Protein AF-0000000067014990 (afdb_homodimer)

Structure (mmCIF, N/CA/C/O backbone):
data_AF-0000000067014990-model_v1
#
loop_
_entity.id
_entity.type
_entity.pdbx_description
1 polymer 'Enhancer of rudimentary homolog'
#
loop_
_atom_site.group_PDB
_atom_site.id
_atom_site.type_symbol
_atom_site.label_atom_id
_atom_site.label_alt_id
_atom_site.label_comp_id
_atom_site.label_asym_id
_atom_site.label_entity_id
_atom_site.label_seq_id
_atom_site.pdbx_PDB_ins_code
_atom_site.Cartn_x
_atom_site.Cartn_y
_atom_site.Cartn_z
_atom_site.occupancy
_atom_site.B_iso_or_equiv
_atom_site.auth_seq_id
_atom_site.auth_comp_id
_atom_site.auth_asym_id
_atom_site.auth_atom_id
_atom_site.pdbx_PDB_model_num
ATOM 1 N N . MET A 1 1 ? -16.969 -8.75 -14.578 1 51.88 1 MET A N 1
ATOM 2 C CA . MET A 1 1 ? -16.781 -7.402 -14.055 1 51.88 1 MET A CA 1
ATOM 3 C C . MET A 1 1 ? -15.406 -7.258 -13.422 1 51.88 1 MET A C 1
ATOM 5 O O . MET A 1 1 ? -14.836 -8.234 -12.93 1 51.88 1 MET A O 1
ATOM 9 N N . SER A 1 2 ? -14.641 -6.246 -13.672 1 64.56 2 SER A N 1
ATOM 10 C CA . SER A 1 2 ? -13.289 -6.031 -13.164 1 64.56 2 SER A CA 1
ATOM 11 C C . SER A 1 2 ? -13.273 -5.988 -11.641 1 64.56 2 SER A C 1
ATOM 13 O O . SER A 1 2 ? -14.133 -5.355 -11.023 1 64.56 2 SER A O 1
ATOM 15 N N . SER A 1 3 ? -12.602 -6.965 -11.07 1 91.88 3 SER A N 1
ATOM 16 C CA . SER A 1 3 ? -12.422 -6.895 -9.625 1 91.88 3 SER A CA 1
ATOM 17 C C . SER A 1 3 ? -11.07 -6.297 -9.258 1 91.88 3 SER A C 1
ATOM 19 O O . SER A 1 3 ? -10.156 -7.02 -8.859 1 91.88 3 SER A O 1
ATOM 21 N N . HIS A 1 4 ? -11.016 -4.969 -9.461 1 98.12 4 HIS A N 1
ATOM 22 C CA . HIS A 1 4 ? -9.781 -4.289 -9.094 1 98.12 4 HIS A CA 1
ATOM 23 C C . HIS A 1 4 ? -9.258 -4.781 -7.75 1 98.12 4 HIS A C 1
ATOM 25 O O . HIS A 1 4 ? -10.031 -4.969 -6.809 1 98.12 4 HIS A O 1
ATOM 31 N N . THR A 1 5 ? -7.988 -5.129 -7.715 1 98.81 5 THR A N 1
ATOM 32 C CA . THR A 1 5 ? -7.398 -5.672 -6.496 1 98.81 5 THR A CA 1
ATOM 33 C C . THR A 1 5 ? -6.105 -4.941 -6.148 1 98.81 5 THR A C 1
ATOM 35 O O . THR A 1 5 ? -5.238 -4.762 -7.008 1 98.81 5 THR A O 1
ATOM 38 N N . ILE A 1 6 ? -6.008 -4.504 -4.914 1 98.81 6 ILE A N 1
ATOM 39 C CA . ILE A 1 6 ? -4.793 -3.896 -4.379 1 98.81 6 ILE A CA 1
ATOM 40 C C . ILE A 1 6 ? -4.043 -4.91 -3.52 1 98.81 6 ILE A C 1
ATOM 42 O O . ILE A 1 6 ? -4.617 -5.512 -2.607 1 98.81 6 ILE A O 1
ATOM 46 N N . LEU A 1 7 ? -2.803 -5.113 -3.83 1 98.94 7 LEU A N 1
ATOM 47 C CA . LEU A 1 7 ? -1.945 -6.012 -3.068 1 98.94 7 LEU A CA 1
ATOM 48 C C . LEU A 1 7 ? -1.046 -5.23 -2.117 1 98.94 7 LEU A C 1
ATOM 50 O O . LEU A 1 7 ? -0.376 -4.281 -2.529 1 98.94 7 LEU A O 1
ATOM 54 N N . LEU A 1 8 ? -1.102 -5.523 -0.847 1 98.88 8 LEU A N 1
ATOM 55 C CA . LEU A 1 8 ? -0.231 -4.957 0.178 1 98.88 8 LEU A CA 1
ATOM 56 C C . LEU A 1 8 ? 0.777 -5.988 0.666 1 98.88 8 LEU A C 1
ATOM 58 O O . LEU A 1 8 ? 0.394 -7.047 1.169 1 98.88 8 LEU A O 1
ATOM 62 N N . ILE A 1 9 ? 2.006 -5.684 0.52 1 98.81 9 ILE A N 1
ATOM 63 C CA . ILE A 1 9 ? 3.041 -6.637 0.908 1 98.81 9 ILE A CA 1
ATOM 64 C C . ILE A 1 9 ? 4.031 -5.965 1.858 1 98.81 9 ILE A C 1
ATOM 66 O O . ILE A 1 9 ? 4.41 -4.809 1.655 1 98.81 9 ILE A O 1
ATOM 70 N N . GLN A 1 10 ? 4.402 -6.621 2.871 1 98.69 10 GLN A N 1
ATOM 71 C CA . GLN A 1 10 ? 5.566 -6.359 3.711 1 98.69 10 GLN A CA 1
ATOM 72 C C . GLN A 1 10 ? 6.504 -7.559 3.742 1 98.69 10 GLN A C 1
ATOM 74 O O . GLN A 1 10 ? 6.316 -8.484 4.535 1 98.69 10 GLN A O 1
ATOM 79 N N . PRO A 1 11 ? 7.539 -7.484 2.873 1 97.81 11 PRO A N 1
ATOM 80 C CA . PRO A 1 11 ? 8.367 -8.68 2.709 1 97.81 11 PRO A CA 1
ATOM 81 C C . PRO A 1 11 ? 9.117 -9.062 3.984 1 97.81 11 PRO A C 1
ATOM 83 O O . PRO A 1 11 ? 9.25 -10.242 4.297 1 97.81 11 PRO A O 1
ATOM 86 N N . VAL A 1 12 ? 9.617 -8.07 4.688 1 97.94 12 VAL A N 1
ATOM 87 C CA . VAL A 1 12 ? 10.352 -8.305 5.926 1 97.94 12 VAL A CA 1
ATOM 88 C C . VAL A 1 12 ? 9.734 -7.488 7.055 1 97.94 12 VAL A C 1
ATOM 90 O O . VAL A 1 12 ? 8.797 -6.719 6.836 1 97.94 12 VAL A O 1
ATOM 93 N N . VAL A 1 13 ? 10.258 -7.684 8.211 1 97.56 13 VAL A N 1
ATOM 94 C CA . VAL A 1 13 ? 9.625 -7.137 9.414 1 97.56 13 VAL A CA 1
ATOM 95 C C . VAL A 1 13 ? 9.703 -5.613 9.391 1 97.56 13 VAL A C 1
ATOM 97 O O . VAL A 1 13 ? 8.859 -4.93 9.977 1 97.56 13 VAL A O 1
ATOM 100 N N . ARG A 1 14 ? 10.695 -5.039 8.68 1 97.25 14 ARG A N 1
ATOM 101 C CA . ARG A 1 14 ? 10.859 -3.592 8.602 1 97.25 14 ARG A CA 1
ATOM 102 C C . ARG A 1 14 ? 9.695 -2.951 7.848 1 97.25 14 ARG A C 1
ATOM 104 O O . ARG A 1 14 ? 9.445 -3.285 6.688 1 97.25 14 ARG A O 1
ATOM 111 N N . VAL A 1 15 ? 9.102 -1.946 8.383 1 96.56 15 VAL A N 1
ATOM 112 C CA . VAL A 1 15 ? 7.906 -1.32 7.828 1 96.56 15 VAL A CA 1
ATOM 113 C C . VAL A 1 15 ? 8.273 -0.557 6.559 1 96.56 15 VAL A C 1
ATO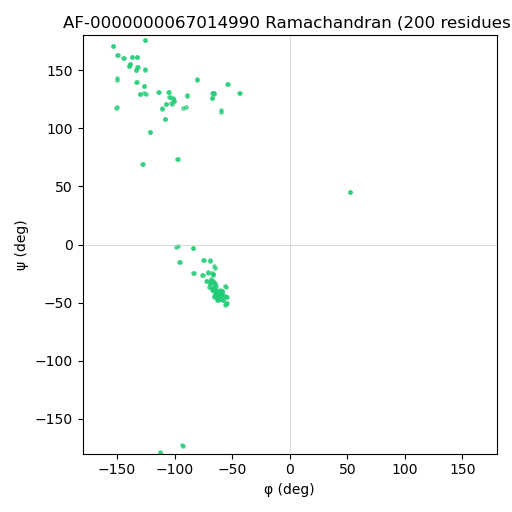M 115 O O . VAL A 1 15 ? 7.426 -0.365 5.68 1 96.56 15 VAL A O 1
ATOM 118 N N . GLU A 1 16 ? 9.547 -0.152 6.43 1 95 16 GLU A N 1
ATOM 119 C CA . GLU A 1 16 ? 10 0.6 5.266 1 95 16 GLU A CA 1
ATOM 120 C C . GLU A 1 16 ? 10 -0.27 4.012 1 95 16 GLU A C 1
ATOM 122 O O . GLU A 1 16 ? 10.086 0.243 2.895 1 95 16 GLU A O 1
ATOM 127 N N . SER A 1 17 ? 9.883 -1.542 4.191 1 97.12 17 SER A N 1
ATOM 128 C CA . SER A 1 17 ? 9.891 -2.467 3.062 1 97.12 17 SER A CA 1
ATOM 129 C C . SER A 1 17 ? 8.5 -2.58 2.439 1 97.12 17 SER A C 1
ATOM 131 O O . SER A 1 17 ? 8.328 -3.244 1.414 1 97.12 17 SER A O 1
ATOM 133 N N . ARG A 1 18 ? 7.539 -1.916 3 1 98.62 18 ARG A N 1
ATOM 134 C CA . ARG A 1 18 ? 6.156 -2.021 2.555 1 98.62 18 ARG A CA 1
ATOM 135 C C . ARG A 1 18 ? 5.988 -1.457 1.147 1 98.62 18 ARG A C 1
ATOM 137 O O . ARG A 1 18 ? 6.434 -0.344 0.863 1 98.62 18 ARG A O 1
ATOM 144 N N . THR A 1 19 ? 5.344 -2.277 0.311 1 98.5 19 THR A N 1
ATOM 145 C CA . THR A 1 19 ? 5.004 -1.855 -1.044 1 98.5 19 THR A CA 1
ATOM 146 C C . THR A 1 19 ? 3.586 -2.283 -1.403 1 98.5 19 THR A C 1
ATOM 148 O O . THR A 1 19 ? 2.986 -3.107 -0.709 1 98.5 19 THR A O 1
ATOM 151 N N . TRP A 1 20 ? 3.029 -1.676 -2.404 1 98.75 20 TRP A N 1
ATOM 152 C CA . TRP A 1 20 ? 1.711 -2.088 -2.877 1 98.75 20 TRP A CA 1
ATOM 153 C C . TRP A 1 20 ? 1.651 -2.074 -4.402 1 98.75 20 TRP A C 1
ATOM 155 O O . TRP A 1 20 ? 2.48 -1.438 -5.055 1 98.75 20 TRP A O 1
ATOM 165 N N . SER A 1 21 ? 0.802 -2.869 -4.926 1 98.56 21 SER A N 1
ATOM 166 C CA . SER A 1 21 ? 0.501 -2.951 -6.352 1 98.56 21 SER A CA 1
ATOM 167 C C . SER A 1 21 ? -0.996 -3.113 -6.59 1 98.56 21 SER A C 1
ATOM 169 O O . SER A 1 21 ? -1.736 -3.508 -5.688 1 98.56 21 SER A O 1
ATOM 171 N N . ASP A 1 22 ? -1.413 -2.707 -7.738 1 98.12 22 ASP A N 1
ATOM 172 C CA . ASP A 1 22 ? -2.818 -2.914 -8.078 1 98.12 22 ASP A CA 1
ATOM 173 C C . ASP A 1 22 ? -2.957 -3.654 -9.406 1 98.12 22 ASP A C 1
ATOM 175 O O . ASP A 1 22 ? -2.043 -3.631 -10.234 1 98.12 22 ASP A O 1
ATOM 179 N N . TYR A 1 23 ? -4.047 -4.383 -9.5 1 98.25 23 TYR A N 1
ATOM 180 C CA . TYR A 1 23 ? -4.363 -5.23 -10.648 1 98.25 23 TYR A CA 1
ATOM 181 C C . TYR A 1 23 ? -5.801 -5.016 -11.102 1 98.25 23 TYR A C 1
ATOM 183 O O . TYR A 1 23 ? -6.676 -4.699 -10.297 1 98.25 23 TYR A O 1
ATOM 191 N N . GLU A 1 24 ? -6.012 -5.242 -12.336 1 97.5 24 GLU A N 1
ATOM 192 C CA . GLU A 1 24 ? -7.355 -5.059 -12.875 1 97.5 24 GLU A CA 1
ATOM 193 C C . GLU A 1 24 ? -8.312 -6.121 -12.336 1 97.5 24 GLU A C 1
ATOM 195 O O . GLU A 1 24 ? -9.508 -5.863 -12.172 1 97.5 24 GLU A O 1
ATOM 200 N N . THR A 1 25 ? -7.777 -7.324 -12.102 1 97.81 25 THR A N 1
ATOM 201 C CA . THR A 1 25 ? -8.602 -8.406 -11.562 1 97.81 25 THR A CA 1
ATOM 202 C C . THR A 1 25 ? -7.906 -9.094 -10.398 1 97.81 25 THR A C 1
ATOM 204 O O . THR A 1 25 ? -6.688 -8.969 -10.234 1 97.81 25 THR A O 1
ATOM 207 N N . THR A 1 26 ? -8.734 -9.789 -9.641 1 98.12 26 THR A N 1
ATOM 208 C CA . THR A 1 26 ? -8.195 -10.586 -8.539 1 98.12 26 THR A CA 1
ATOM 209 C C . THR A 1 26 ? -7.305 -11.711 -9.078 1 98.12 26 THR A C 1
ATOM 211 O O . THR A 1 26 ? -6.273 -12.023 -8.484 1 98.12 26 THR A O 1
ATOM 214 N N . THR A 1 27 ? -7.668 -12.25 -10.203 1 97.62 27 THR A N 1
ATOM 215 C CA . THR A 1 27 ? -6.867 -13.297 -10.82 1 97.62 27 THR A CA 1
ATOM 216 C C . THR A 1 27 ? -5.48 -12.781 -11.195 1 97.62 27 THR A C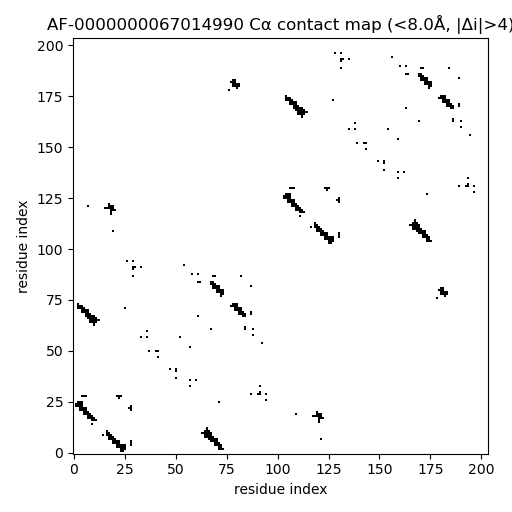 1
ATOM 218 O O . THR A 1 27 ? -4.473 -13.438 -10.938 1 97.62 27 THR A O 1
ATOM 221 N N . ASP A 1 28 ? -5.457 -11.656 -11.828 1 98.12 28 ASP A N 1
ATOM 222 C CA . ASP A 1 28 ? -4.176 -11.039 -12.156 1 98.12 28 ASP A CA 1
ATOM 223 C C . ASP A 1 28 ? -3.324 -10.844 -10.906 1 98.12 28 ASP A C 1
ATOM 225 O O . ASP A 1 28 ? -2.098 -10.961 -10.961 1 98.12 28 ASP A O 1
ATOM 229 N N . CYS A 1 29 ? -3.932 -10.516 -9.805 1 98.69 29 CYS A N 1
ATOM 230 C CA . CYS A 1 29 ? -3.221 -10.312 -8.547 1 98.69 29 CYS A CA 1
ATOM 231 C C . CYS A 1 29 ? -2.604 -11.617 -8.055 1 98.69 29 CYS A C 1
ATOM 233 O O . CYS A 1 29 ? -1.439 -11.648 -7.652 1 98.69 29 CYS A O 1
ATOM 235 N N . MET A 1 30 ? -3.371 -12.688 -8.125 1 98.75 30 MET A N 1
ATOM 236 C CA . MET A 1 30 ? -2.85 -13.984 -7.711 1 98.75 30 MET A CA 1
ATOM 237 C C . MET A 1 30 ? -1.682 -14.414 -8.594 1 98.75 30 MET A C 1
ATOM 239 O O . MET A 1 30 ? -0.671 -14.914 -8.094 1 98.75 30 MET A O 1
ATOM 243 N N . GLU A 1 31 ? -1.861 -14.203 -9.859 1 98.19 31 GLU A N 1
ATOM 244 C CA . GLU A 1 31 ? -0.763 -14.477 -10.781 1 98.19 31 GLU A CA 1
ATOM 245 C C . GLU A 1 31 ? 0.458 -13.625 -10.453 1 98.19 31 GLU A C 1
ATOM 247 O O . GLU A 1 31 ? 1.595 -14.086 -10.57 1 98.19 31 GLU A O 1
ATOM 252 N N . GLY A 1 32 ? 0.204 -12.398 -10.102 1 98.44 32 GLY A N 1
ATOM 253 C CA . GLY A 1 32 ? 1.283 -11.508 -9.703 1 98.44 32 GLY A CA 1
ATOM 254 C C . GLY A 1 32 ? 2.068 -12.023 -8.508 1 98.44 32 GLY A C 1
ATOM 255 O O . GLY A 1 32 ? 3.295 -11.906 -8.477 1 98.44 32 GLY A O 1
ATOM 256 N N . ILE A 1 33 ? 1.395 -12.539 -7.578 1 98.69 33 ILE A N 1
ATOM 257 C CA . ILE A 1 33 ? 2.055 -13.102 -6.402 1 98.69 33 ILE A CA 1
ATOM 258 C C . ILE A 1 33 ? 2.924 -14.289 -6.809 1 98.69 33 ILE A C 1
ATOM 260 O O . ILE A 1 33 ? 4.047 -14.438 -6.32 1 98.69 33 ILE A O 1
ATOM 264 N N . CYS A 1 34 ? 2.445 -15.141 -7.738 1 97.94 34 CYS A N 1
ATOM 265 C CA . CYS A 1 34 ? 3.256 -16.234 -8.25 1 97.94 34 CYS A CA 1
ATOM 266 C C . CYS A 1 34 ? 4.516 -15.719 -8.93 1 97.94 34 CYS A C 1
ATOM 268 O O . CYS A 1 34 ? 5.598 -16.281 -8.766 1 97.94 34 CYS A O 1
ATOM 270 N N . LYS A 1 35 ? 4.363 -14.711 -9.648 1 97.12 35 LYS A N 1
ATOM 271 C CA . LYS A 1 35 ? 5.512 -14.117 -10.328 1 97.12 35 LYS A CA 1
ATOM 272 C C . LYS A 1 35 ? 6.531 -13.586 -9.328 1 97.12 35 LYS A C 1
ATOM 274 O O . LYS A 1 35 ? 7.738 -13.68 -9.555 1 97.12 35 LYS A O 1
ATOM 279 N N . ILE A 1 36 ? 6.059 -12.898 -8.242 1 97.62 36 ILE A N 1
ATOM 280 C CA . ILE A 1 36 ? 6.945 -12.422 -7.191 1 97.62 36 ILE A CA 1
ATOM 281 C C . ILE A 1 36 ? 7.773 -13.578 -6.641 1 97.62 36 ILE A C 1
ATOM 283 O O . ILE A 1 36 ? 8.984 -13.445 -6.449 1 97.62 36 ILE A O 1
ATOM 287 N N . PHE A 1 37 ? 7.16 -14.703 -6.387 1 97.81 37 PHE A N 1
ATOM 288 C CA . PHE A 1 37 ? 7.848 -15.891 -5.891 1 97.81 37 PHE A CA 1
ATOM 289 C C . PHE A 1 37 ? 8.875 -16.391 -6.902 1 97.81 37 PHE A C 1
ATOM 291 O O . PHE A 1 37 ? 10.008 -16.703 -6.535 1 97.81 37 PHE A O 1
ATOM 298 N N . GLU A 1 38 ? 8.5 -16.422 -8.172 1 96.44 38 GLU A N 1
ATOM 299 C CA . GLU A 1 38 ? 9.391 -16.891 -9.234 1 96.44 38 GLU A CA 1
ATOM 300 C C . GLU A 1 38 ? 10.625 -16 -9.344 1 96.44 38 GLU A C 1
ATOM 302 O O . GLU A 1 38 ? 11.742 -16.484 -9.508 1 96.44 38 GLU A O 1
ATOM 307 N N . GLU A 1 39 ? 10.422 -14.742 -9.266 1 95.44 39 GLU A N 1
ATOM 308 C CA . GLU A 1 39 ? 11.539 -13.797 -9.297 1 95.44 39 GLU A CA 1
ATOM 309 C C . GLU A 1 39 ? 12.453 -13.992 -8.094 1 95.44 39 GLU A C 1
ATOM 311 O O . GLU A 1 39 ? 13.68 -13.891 -8.211 1 95.44 39 GLU A O 1
ATOM 316 N N . HIS A 1 40 ? 11.836 -14.188 -6.965 1 95.44 40 HIS A N 1
ATOM 317 C CA . HIS A 1 40 ? 12.602 -14.484 -5.762 1 95.44 40 HIS A CA 1
ATOM 318 C C . HIS A 1 40 ? 13.492 -15.711 -5.953 1 95.44 40 HIS A C 1
ATOM 320 O O . HIS A 1 40 ? 14.672 -15.688 -5.605 1 95.44 40 HIS A O 1
ATOM 326 N N . LEU A 1 41 ? 12.938 -16.766 -6.547 1 95.44 41 LEU A N 1
ATOM 327 C CA . LEU A 1 41 ? 13.68 -18 -6.793 1 95.44 41 LEU A CA 1
ATOM 328 C C . LEU A 1 41 ? 14.797 -17.781 -7.801 1 95.44 41 LEU A C 1
ATOM 330 O O . LEU A 1 41 ? 15.891 -18.344 -7.66 1 95.44 41 LEU A O 1
ATOM 334 N N . LYS A 1 42 ? 14.461 -17 -8.758 1 95.31 42 LYS A N 1
ATOM 335 C CA . LYS A 1 42 ? 15.461 -16.688 -9.773 1 95.31 42 LYS A CA 1
ATOM 336 C C . LYS A 1 42 ? 16.656 -15.969 -9.164 1 95.31 42 LYS A C 1
ATOM 338 O O . LYS A 1 42 ? 17.797 -16.25 -9.516 1 95.31 42 LYS A O 1
ATOM 343 N N . LYS A 1 43 ? 16.438 -15.07 -8.289 1 94.25 43 LYS A N 1
ATOM 344 C CA . LYS A 1 43 ? 17.5 -14.328 -7.613 1 94.25 43 LYS A CA 1
ATOM 345 C C . LYS A 1 43 ? 18.328 -15.25 -6.727 1 94.25 43 LYS A C 1
ATOM 347 O O . LYS A 1 43 ? 19.531 -15.047 -6.582 1 94.25 43 LYS A O 1
ATOM 352 N N . LEU A 1 44 ? 17.688 -16.203 -6.188 1 93.38 44 LEU A N 1
ATOM 353 C CA . LEU A 1 44 ? 18.375 -17.172 -5.344 1 93.38 44 LEU A CA 1
ATOM 354 C C . LEU A 1 44 ? 19.172 -18.156 -6.191 1 93.38 44 LEU A C 1
ATOM 356 O O . LEU A 1 44 ? 20.125 -18.766 -5.707 1 93.38 44 LEU A O 1
ATOM 360 N N . ASN A 1 45 ? 18.688 -18.297 -7.391 1 92.75 45 ASN A N 1
ATOM 361 C CA . ASN A 1 45 ? 19.312 -19.25 -8.312 1 92.75 45 ASN A CA 1
ATOM 362 C C . ASN A 1 45 ? 19.641 -18.594 -9.656 1 92.75 45 ASN A C 1
ATOM 364 O O . ASN A 1 45 ? 19.078 -18.969 -10.688 1 92.75 45 ASN A O 1
ATOM 368 N N . PRO A 1 46 ? 20.594 -17.703 -9.711 1 90.38 46 PRO A N 1
ATOM 369 C CA . PRO A 1 46 ? 20.859 -16.891 -10.898 1 90.38 46 PRO A CA 1
ATOM 370 C C . PRO A 1 46 ? 21.344 -17.719 -12.086 1 90.38 46 PRO A C 1
ATOM 372 O O . PRO A 1 46 ? 21.172 -17.312 -13.242 1 90.38 46 PRO A O 1
ATOM 375 N N . ASN A 1 47 ? 21.797 -18.844 -11.883 1 90.56 47 ASN A N 1
ATOM 376 C CA . ASN A 1 47 ? 22.375 -19.641 -12.953 1 90.56 47 ASN A CA 1
ATOM 377 C C . ASN A 1 47 ? 21.375 -20.656 -13.484 1 90.56 47 ASN A C 1
ATOM 379 O O . ASN A 1 47 ? 21.672 -21.406 -14.422 1 90.56 47 ASN A O 1
ATOM 383 N N . SER A 1 48 ? 20.297 -20.672 -12.922 1 86.38 48 SER A N 1
ATOM 384 C CA . SER A 1 48 ? 19.266 -21.625 -13.359 1 86.38 48 SER A CA 1
ATOM 385 C C . SER A 1 48 ? 18.375 -21.016 -14.438 1 86.38 48 SER A C 1
ATOM 387 O O . SER A 1 48 ? 17.859 -19.906 -14.273 1 86.38 48 SER A O 1
ATOM 389 N N . ALA A 1 49 ? 18.438 -21.656 -15.57 1 81.94 49 ALA A N 1
ATOM 390 C CA . ALA A 1 49 ? 17.609 -21.188 -16.672 1 81.94 49 ALA A CA 1
ATOM 391 C C . ALA A 1 49 ? 16.125 -21.438 -16.406 1 81.94 49 ALA A C 1
ATOM 393 O O . ALA A 1 49 ? 15.266 -20.688 -16.875 1 81.94 49 ALA A O 1
ATOM 394 N N . SER A 1 50 ? 15.836 -22.562 -15.664 1 87.19 50 SER A N 1
ATOM 395 C CA . SER A 1 50 ? 14.453 -22.938 -15.375 1 87.19 50 SER A CA 1
ATOM 396 C C . SER A 1 50 ? 14.234 -23.125 -13.875 1 87.19 50 SER A C 1
ATOM 398 O O . SER A 1 50 ? 15.094 -23.672 -13.18 1 87.19 50 SER A O 1
ATOM 400 N N . ILE A 1 51 ? 13.227 -22.531 -13.352 1 85.62 51 ILE A N 1
ATOM 401 C CA . ILE A 1 51 ? 12.898 -22.672 -11.938 1 85.62 51 ILE A CA 1
ATOM 402 C C . ILE A 1 51 ? 11.711 -23.625 -11.766 1 85.62 51 ILE A C 1
ATOM 404 O O . ILE A 1 51 ? 10.719 -23.516 -12.492 1 85.62 51 ILE A O 1
ATOM 408 N N . THR A 1 52 ? 11.953 -24.719 -10.977 1 88.06 52 THR A N 1
ATOM 409 C CA . THR A 1 52 ? 10.875 -25.656 -10.641 1 88.06 52 THR A CA 1
ATOM 410 C C . THR A 1 52 ? 10.57 -25.609 -9.148 1 88.06 52 THR A C 1
ATOM 412 O O . THR A 1 52 ? 11.477 -25.484 -8.32 1 88.06 52 THR A O 1
ATOM 415 N N . TYR A 1 53 ? 9.328 -25.5 -8.859 1 92.56 53 TYR A N 1
ATOM 416 C CA . TYR A 1 53 ? 8.852 -25.469 -7.48 1 92.56 53 TYR A CA 1
ATOM 417 C C . TYR A 1 53 ? 7.453 -26.062 -7.375 1 92.56 53 TYR A C 1
ATOM 419 O O . TYR A 1 53 ? 6.766 -26.234 -8.383 1 92.56 53 TYR A O 1
ATOM 427 N N . ASP A 1 54 ? 7.055 -26.406 -6.184 1 93.94 54 ASP A N 1
ATOM 428 C CA . ASP A 1 54 ? 5.676 -26.844 -5.988 1 93.94 54 ASP A CA 1
ATOM 429 C C . ASP A 1 54 ? 4.891 -25.844 -5.145 1 93.94 54 ASP A C 1
ATOM 431 O O . ASP A 1 54 ? 5.418 -24.797 -4.773 1 93.94 54 ASP A O 1
ATOM 435 N N . VAL A 1 55 ? 3.576 -26.219 -4.91 1 95.62 55 VAL A N 1
ATOM 436 C CA . VAL A 1 55 ? 2.643 -25.297 -4.25 1 95.62 55 VAL A CA 1
ATOM 437 C C . VAL A 1 55 ? 3.072 -25.078 -2.803 1 95.62 55 VAL A C 1
ATOM 439 O O . VAL A 1 55 ? 2.904 -23.984 -2.26 1 95.62 55 VAL A O 1
ATOM 442 N N . GLN A 1 56 ? 3.672 -26.094 -2.23 1 97 56 GLN A N 1
ATOM 443 C CA . GLN A 1 56 ? 4.117 -25.969 -0.846 1 97 56 GLN A CA 1
ATOM 444 C C . GLN A 1 56 ? 5.25 -24.953 -0.715 1 97 56 GLN A C 1
ATOM 446 O O . GLN A 1 56 ? 5.32 -24.219 0.275 1 97 56 GLN A O 1
ATOM 451 N N . ASN A 1 57 ? 6.16 -24.938 -1.689 1 97.5 57 ASN A N 1
ATOM 452 C CA . ASN A 1 57 ? 7.223 -23.938 -1.707 1 97.5 57 ASN A CA 1
ATOM 453 C C . ASN A 1 57 ? 6.652 -22.516 -1.757 1 97.5 57 ASN A C 1
ATOM 455 O O . ASN A 1 57 ? 7.117 -21.641 -1.04 1 97.5 57 ASN A O 1
ATOM 459 N N . LEU A 1 58 ? 5.684 -22.391 -2.578 1 98 58 LEU A N 1
ATOM 460 C CA . LEU A 1 58 ? 5.039 -21.094 -2.738 1 98 58 LEU A CA 1
ATOM 461 C C . LEU A 1 58 ? 4.344 -20.672 -1.45 1 98 58 LEU A C 1
ATOM 463 O O . LEU A 1 58 ? 4.48 -19.531 -1.018 1 98 58 LEU A O 1
ATOM 467 N N . PHE A 1 59 ? 3.654 -21.531 -0.8 1 98.5 59 PHE A N 1
ATOM 468 C CA . PHE A 1 59 ? 2.928 -21.219 0.425 1 98.5 59 PHE A CA 1
ATOM 469 C C . PHE A 1 59 ? 3.891 -20.891 1.557 1 98.5 59 PHE A C 1
ATOM 471 O O . PHE A 1 59 ? 3.621 -20 2.365 1 98.5 59 PHE A O 1
ATOM 478 N N . GLU A 1 60 ? 4.988 -21.594 1.613 1 98.19 60 GLU A N 1
ATOM 479 C CA . GLU A 1 60 ? 6.004 -21.281 2.615 1 98.19 60 GLU A CA 1
ATOM 480 C C . GLU A 1 60 ? 6.582 -19.891 2.41 1 98.19 60 GLU A C 1
ATOM 482 O O . GLU A 1 60 ? 6.832 -19.156 3.377 1 98.19 60 GLU A O 1
ATOM 487 N N . PHE A 1 61 ? 6.852 -19.625 1.162 1 98.38 61 PHE A N 1
ATOM 488 C CA . PHE A 1 61 ? 7.309 -18.281 0.833 1 98.38 61 PHE A CA 1
ATOM 489 C C . PHE A 1 61 ? 6.324 -17.234 1.338 1 98.38 61 PHE A C 1
ATOM 491 O O . PHE A 1 61 ? 6.719 -16.25 1.989 1 98.38 61 PHE A O 1
ATOM 498 N N . ILE A 1 62 ? 5.043 -17.422 1.013 1 98.69 62 ILE A N 1
ATOM 499 C CA . ILE A 1 62 ? 3.992 -16.484 1.414 1 98.69 62 ILE A CA 1
ATOM 500 C C . ILE A 1 62 ? 3.961 -16.375 2.936 1 98.69 62 ILE A C 1
ATOM 502 O O . ILE A 1 62 ? 3.855 -15.266 3.477 1 98.69 62 ILE A O 1
ATOM 506 N N . ASP A 1 63 ? 4.137 -17.469 3.635 1 98.44 63 ASP A N 1
ATOM 507 C CA . ASP A 1 63 ? 4.078 -17.5 5.094 1 98.44 63 ASP A CA 1
ATOM 508 C C . ASP A 1 63 ? 5.246 -16.719 5.703 1 98.44 63 ASP A C 1
ATOM 510 O O . ASP A 1 63 ? 5.141 -16.203 6.812 1 98.44 63 ASP A O 1
ATOM 514 N N . ARG A 1 64 ? 6.289 -16.641 4.969 1 97.75 64 ARG A N 1
ATOM 515 C CA . ARG A 1 64 ? 7.492 -15.992 5.488 1 97.75 64 ARG A CA 1
ATOM 516 C C . ARG A 1 64 ? 7.414 -14.477 5.328 1 97.75 64 ARG A C 1
ATOM 518 O O . ARG A 1 64 ? 8.195 -13.742 5.934 1 97.75 64 ARG A O 1
ATOM 525 N N . LEU A 1 65 ? 6.656 -14.086 4.406 1 98.31 65 LEU A N 1
ATOM 526 C CA . LEU A 1 65 ? 6.445 -12.648 4.324 1 98.31 65 LEU A CA 1
ATOM 527 C C . LEU A 1 65 ? 5.965 -12.086 5.656 1 98.31 65 LEU A C 1
ATOM 529 O O . LEU A 1 65 ? 5.121 -12.695 6.32 1 98.31 65 LEU A O 1
ATOM 533 N N . ALA A 1 66 ? 6.48 -10.969 6.051 1 98.5 66 ALA A N 1
ATOM 534 C CA . ALA A 1 66 ? 6.055 -10.352 7.305 1 98.5 66 ALA A CA 1
ATOM 535 C C . ALA A 1 66 ? 4.566 -10.023 7.277 1 98.5 66 ALA A C 1
ATOM 537 O O . ALA A 1 66 ? 3.861 -10.219 8.266 1 98.5 66 ALA A O 1
ATOM 538 N N . ASP A 1 67 ? 4.078 -9.492 6.145 1 98.31 67 ASP A N 1
ATOM 539 C CA . ASP A 1 67 ? 2.654 -9.242 5.945 1 98.31 67 ASP A CA 1
ATOM 540 C C . ASP A 1 67 ? 2.273 -9.359 4.473 1 98.31 67 ASP A C 1
ATOM 542 O O . ASP A 1 67 ? 3.053 -8.984 3.594 1 98.31 67 ASP A O 1
ATOM 546 N N . LEU A 1 68 ? 1.153 -9.867 4.234 1 98.81 68 LEU A N 1
ATOM 547 C CA . LEU A 1 68 ? 0.567 -9.984 2.904 1 98.81 68 LEU A CA 1
ATOM 548 C C . LEU A 1 68 ? -0.956 -9.961 2.977 1 98.81 68 LEU A C 1
ATOM 550 O O . LEU A 1 68 ? -1.561 -10.797 3.654 1 98.81 68 LEU A O 1
ATOM 554 N N . SER A 1 69 ? -1.537 -8.992 2.379 1 98.81 69 SER A N 1
ATOM 555 C CA . SER A 1 69 ? -2.99 -8.898 2.27 1 98.81 69 SER A CA 1
ATOM 556 C C . SER A 1 69 ? -3.406 -8.297 0.932 1 98.81 69 SER A C 1
ATOM 558 O O . SER A 1 69 ? -2.572 -7.766 0.198 1 98.81 69 SER A O 1
ATOM 560 N N . CYS A 1 70 ? -4.594 -8.523 0.587 1 98.75 70 CYS A N 1
ATOM 561 C CA . CYS A 1 70 ? -5.105 -7.836 -0.593 1 98.75 70 CYS A CA 1
ATOM 562 C C . CYS A 1 70 ? -6.484 -7.246 -0.325 1 98.75 70 CYS A C 1
ATOM 564 O O . CYS A 1 70 ? -7.191 -7.691 0.578 1 98.75 70 CYS A O 1
ATOM 566 N N . LEU A 1 71 ? -6.801 -6.188 -0.963 1 98.81 71 LEU A N 1
ATOM 567 C CA . LEU A 1 71 ? -8.078 -5.484 -0.926 1 98.81 71 LEU A CA 1
ATOM 568 C C . LEU A 1 71 ? -8.812 -5.625 -2.254 1 98.81 71 LEU A C 1
ATOM 570 O O . LEU A 1 71 ? -8.344 -5.145 -3.285 1 98.81 71 LEU A O 1
ATOM 574 N N . VAL A 1 72 ? -9.961 -6.246 -2.221 1 98.75 72 VAL A N 1
ATOM 575 C CA . VAL A 1 72 ? -10.703 -6.539 -3.443 1 98.75 72 VAL A CA 1
ATOM 576 C C . VAL A 1 72 ? -11.898 -5.598 -3.561 1 98.75 72 VAL A C 1
ATOM 578 O O . VAL A 1 72 ? -12.68 -5.453 -2.615 1 98.75 72 VAL A O 1
ATOM 581 N N . TRP A 1 73 ? -12.039 -4.996 -4.723 1 98.31 73 TRP A N 1
ATOM 582 C CA . TRP A 1 73 ? -13.141 -4.066 -4.961 1 98.31 73 TRP A CA 1
ATOM 583 C C . TRP A 1 73 ? -14.477 -4.793 -4.961 1 98.31 73 TRP A C 1
ATOM 585 O O . TRP A 1 73 ? -14.641 -5.805 -5.645 1 98.31 73 TRP A O 1
ATOM 595 N N . GLU A 1 74 ? -15.297 -4.289 -4.16 1 96.94 74 GLU A N 1
ATOM 596 C CA . GLU A 1 74 ? -16.703 -4.707 -4.148 1 96.94 74 GLU A CA 1
ATOM 597 C C . GLU A 1 74 ? -17.609 -3.623 -4.715 1 96.94 74 GLU A C 1
ATOM 599 O O . GLU A 1 74 ? -17.953 -2.672 -4.012 1 96.94 74 GLU A O 1
ATOM 604 N N . SER A 1 75 ? -18.094 -3.857 -5.863 1 96 75 SER A N 1
ATOM 605 C CA . SER A 1 75 ? -18.797 -2.83 -6.629 1 96 75 SER A CA 1
ATOM 606 C C . SER A 1 75 ? -20.094 -2.416 -5.938 1 96 75 SER A C 1
ATOM 608 O O . SER A 1 75 ? -20.453 -1.238 -5.945 1 96 75 SER A O 1
ATOM 610 N N . THR A 1 76 ? -20.766 -3.305 -5.34 1 95.44 76 THR A N 1
ATOM 611 C CA . THR A 1 76 ? -22.047 -3.025 -4.695 1 95.44 76 THR A CA 1
ATOM 612 C C . THR A 1 76 ? -21.859 -2.137 -3.471 1 95.44 76 THR A C 1
ATOM 614 O O . THR A 1 76 ? -22.703 -1.303 -3.16 1 95.44 76 THR A O 1
ATOM 617 N N . LEU A 1 77 ? -20.703 -2.303 -2.873 1 94.88 77 LEU A N 1
ATOM 618 C CA . LEU A 1 77 ? -20.422 -1.55 -1.658 1 94.88 77 LEU A CA 1
ATOM 619 C C . LEU A 1 77 ? -19.641 -0.275 -1.98 1 94.88 77 LEU A C 1
ATOM 621 O O . LEU A 1 77 ? -19.516 0.606 -1.129 1 94.88 77 LEU A O 1
ATOM 625 N N . LYS A 1 78 ? -19.078 -0.238 -3.246 1 95.94 78 LYS A N 1
ATOM 626 C CA . LYS A 1 78 ? -18.156 0.834 -3.621 1 95.94 78 LYS A CA 1
ATOM 627 C C . LYS A 1 78 ? -17.031 0.967 -2.609 1 95.94 78 LYS A C 1
ATOM 629 O O . LYS A 1 78 ? -16.703 2.074 -2.178 1 95.94 78 LYS A O 1
ATOM 634 N N . ALA A 1 79 ? -16.484 -0.243 -2.248 1 97.88 79 ALA A N 1
ATOM 635 C CA . ALA A 1 79 ? -15.43 -0.324 -1.245 1 97.88 79 ALA A CA 1
ATOM 636 C C . ALA A 1 79 ? -14.562 -1.563 -1.458 1 97.88 79 ALA A C 1
ATOM 638 O O . ALA A 1 79 ? -14.891 -2.42 -2.285 1 97.88 79 ALA A O 1
ATOM 639 N N . TYR A 1 80 ? -13.5 -1.535 -0.687 1 98.5 80 TYR A N 1
ATOM 640 C CA . TYR A 1 80 ? -12.578 -2.654 -0.792 1 98.5 80 TYR A CA 1
ATOM 641 C C . TYR A 1 80 ? -12.719 -3.598 0.397 1 98.5 80 TYR A C 1
ATOM 643 O O . TYR A 1 80 ? -12.609 -3.172 1.551 1 98.5 80 TYR A O 1
ATOM 651 N N . ALA A 1 81 ? -12.922 -4.867 0.133 1 98.38 81 ALA A N 1
ATOM 652 C CA . ALA A 1 81 ? -12.945 -5.906 1.162 1 98.38 81 ALA A CA 1
ATOM 653 C C . ALA A 1 81 ? -11.547 -6.465 1.404 1 98.38 81 ALA A C 1
ATOM 655 O O . ALA A 1 81 ? -10.836 -6.82 0.458 1 98.38 81 ALA A O 1
ATOM 656 N N . PRO A 1 82 ? -11.125 -6.488 2.66 1 98.56 82 PRO A N 1
ATOM 657 C CA . PRO A 1 82 ? -9.797 -7.027 2.967 1 98.56 82 PRO A CA 1
ATOM 658 C C . PRO A 1 82 ? -9.773 -8.555 3.023 1 98.56 82 PRO A C 1
ATOM 660 O O . PRO A 1 82 ? -10.734 -9.172 3.492 1 98.56 82 PRO A O 1
ATOM 663 N N . HIS A 1 83 ? -8.703 -9.156 2.533 1 98.75 83 HIS A N 1
ATOM 664 C CA . HIS A 1 83 ? -8.461 -10.594 2.594 1 98.75 83 HIS A CA 1
ATOM 665 C C . HIS A 1 83 ? -7.043 -10.898 3.061 1 98.75 83 HIS A C 1
ATOM 667 O O . HIS A 1 83 ? -6.098 -10.203 2.68 1 98.75 83 HIS A O 1
ATOM 673 N N . ASN A 1 84 ? -6.969 -11.898 3.879 1 98.31 84 ASN A N 1
ATOM 674 C CA . ASN A 1 84 ? -5.703 -12.227 4.527 1 98.31 84 ASN A CA 1
ATOM 675 C C . ASN A 1 84 ? -4.914 -13.258 3.734 1 98.31 84 ASN A C 1
ATOM 677 O O . ASN A 1 84 ? -5.309 -13.633 2.631 1 98.31 84 ASN A O 1
ATOM 681 N N . LYS A 1 85 ? -3.807 -13.727 4.316 1 98.12 85 LYS A N 1
ATOM 682 C CA . LYS A 1 85 ? -2.889 -14.664 3.68 1 98.12 85 LYS A CA 1
ATOM 683 C C . LYS A 1 85 ? -3.59 -15.977 3.344 1 98.12 85 LYS A C 1
ATOM 685 O O . LYS A 1 85 ? -3.369 -16.547 2.273 1 98.12 85 LYS A O 1
ATOM 690 N N . ASP A 1 86 ? -4.387 -16.438 4.238 1 98.19 86 ASP A N 1
ATOM 691 C CA . ASP A 1 86 ? -5.039 -17.719 4.035 1 98.19 86 ASP A CA 1
ATOM 692 C C . ASP A 1 86 ? -5.961 -17.688 2.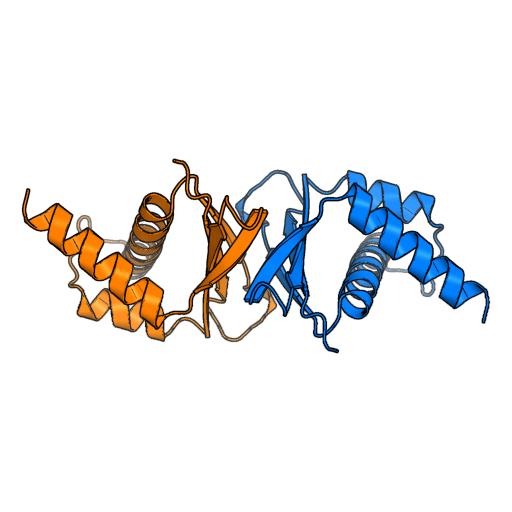82 1 98.19 86 ASP A C 1
ATOM 694 O O . ASP A 1 86 ? -5.973 -18.625 2.016 1 98.19 86 ASP A O 1
ATOM 698 N N . TRP A 1 87 ? -6.719 -16.672 2.734 1 98.81 87 TRP A N 1
ATOM 699 C CA . TRP A 1 87 ? -7.598 -16.516 1.578 1 98.81 87 TRP A CA 1
ATOM 700 C C . TRP A 1 87 ? -6.785 -16.438 0.288 1 98.81 87 TRP A C 1
ATOM 702 O O . TRP A 1 87 ? -7.148 -17.062 -0.717 1 98.81 87 TRP A O 1
ATOM 712 N N . ILE A 1 88 ? -5.668 -15.719 0.337 1 98.81 88 ILE A N 1
ATOM 713 C CA . ILE A 1 88 ? -4.801 -15.555 -0.823 1 98.81 88 ILE A CA 1
ATOM 714 C C . ILE A 1 88 ? -4.25 -16.906 -1.255 1 98.81 88 ILE A C 1
ATOM 716 O O . ILE A 1 88 ? -4.25 -17.234 -2.443 1 98.81 88 ILE A O 1
ATOM 720 N N . LYS A 1 89 ? -3.816 -17.688 -0.323 1 98.69 89 LYS A N 1
ATOM 721 C CA . LYS A 1 89 ? -3.297 -19.016 -0.632 1 98.69 89 LYS A CA 1
ATOM 722 C C . LYS A 1 89 ? -4.367 -19.875 -1.284 1 98.69 89 LYS A C 1
ATOM 724 O O . LYS A 1 89 ? -4.086 -20.609 -2.24 1 98.69 89 LYS A O 1
ATOM 729 N N . GLU A 1 90 ? -5.543 -19.797 -0.78 1 98.62 90 GLU A N 1
ATOM 730 C CA . GLU A 1 90 ? -6.641 -20.562 -1.361 1 98.62 90 GLU A CA 1
ATOM 731 C C . GLU A 1 90 ? -6.914 -20.141 -2.801 1 98.62 90 GLU A C 1
ATOM 733 O O . GLU A 1 90 ? -7.164 -20.969 -3.668 1 98.62 90 GLU A O 1
ATOM 738 N N . GLN A 1 91 ? -6.941 -18.859 -3.072 1 98.62 91 GLN A N 1
ATOM 739 C CA . GLN A 1 91 ? -7.164 -18.359 -4.422 1 98.62 91 GLN A CA 1
ATOM 740 C C . GLN A 1 91 ? -6.062 -18.812 -5.371 1 98.62 91 GLN A C 1
ATOM 742 O O . GLN A 1 91 ? -6.332 -19.172 -6.52 1 98.62 91 GLN A O 1
ATOM 747 N N . ILE A 1 92 ? -4.828 -18.75 -4.867 1 98.44 92 ILE A N 1
ATOM 748 C CA . ILE A 1 92 ? -3.691 -19.172 -5.68 1 98.44 92 ILE A CA 1
ATOM 749 C C . ILE A 1 92 ? -3.789 -20.672 -5.965 1 98.44 92 ILE A C 1
ATOM 751 O O . ILE A 1 92 ? -3.512 -21.109 -7.082 1 98.44 92 ILE A O 1
ATOM 755 N N . TYR A 1 93 ? -4.191 -21.438 -4.953 1 97.75 93 TYR A N 1
ATOM 756 C CA . TYR A 1 93 ? -4.363 -22.875 -5.148 1 97.75 93 TYR A CA 1
ATOM 757 C C . TYR A 1 93 ? -5.371 -23.156 -6.254 1 97.75 93 TYR A C 1
ATOM 759 O O . TYR A 1 93 ? -5.121 -23.984 -7.141 1 97.75 93 TYR A O 1
ATOM 767 N N . THR A 1 94 ? -6.477 -22.5 -6.18 1 97.75 94 THR A N 1
ATOM 768 C CA . THR A 1 94 ? -7.512 -22.656 -7.191 1 97.75 94 THR A CA 1
ATOM 769 C C . THR A 1 94 ? -6.988 -22.281 -8.57 1 97.75 94 THR A C 1
ATOM 771 O O . THR A 1 94 ? -7.242 -22.969 -9.555 1 97.75 94 THR A O 1
ATOM 774 N N . LEU A 1 95 ? -6.324 -21.188 -8.656 1 97.19 95 LEU A N 1
ATOM 775 C CA . LEU A 1 95 ? -5.734 -20.703 -9.898 1 97.19 95 LEU A CA 1
ATOM 776 C C . LEU A 1 95 ? -4.801 -21.75 -10.5 1 97.19 95 LEU A C 1
ATOM 778 O O . LEU A 1 95 ? -4.91 -22.078 -11.688 1 97.19 95 LEU A O 1
ATOM 782 N N . LEU A 1 96 ? -3.863 -22.25 -9.688 1 95.81 96 LEU A N 1
ATOM 783 C CA . LEU A 1 96 ? -2.873 -23.219 -10.164 1 95.81 96 LEU A CA 1
ATOM 784 C C . LEU A 1 96 ? -3.541 -24.516 -10.602 1 95.81 96 LEU A C 1
ATOM 786 O O . LEU A 1 96 ? -3.127 -25.125 -11.586 1 95.81 96 LEU A O 1
ATOM 790 N N . ARG A 1 97 ? -4.574 -24.984 -9.891 1 95.44 97 ARG A N 1
ATOM 791 C CA . ARG A 1 97 ? -5.312 -26.188 -10.266 1 95.44 97 ARG A CA 1
ATOM 792 C C . ARG A 1 97 ? -5.992 -26.016 -11.617 1 95.44 97 ARG A C 1
ATOM 794 O O . ARG A 1 97 ? -5.973 -26.938 -12.445 1 95.44 97 ARG A O 1
ATOM 801 N N . ARG A 1 98 ? -6.539 -24.891 -11.867 1 95.31 98 ARG A N 1
ATOM 802 C CA . ARG A 1 98 ? -7.195 -24.609 -13.141 1 95.31 98 ARG A CA 1
ATOM 803 C C . ARG A 1 98 ? -6.191 -24.594 -14.281 1 95.31 98 ARG A C 1
ATOM 805 O O . ARG A 1 98 ? -6.484 -25.062 -15.383 1 95.31 98 ARG A O 1
ATOM 812 N N . GLN A 1 99 ? -5.012 -24.062 -14.102 1 91.38 99 GLN A N 1
ATOM 813 C CA . GLN A 1 99 ? -3.973 -23.969 -15.117 1 91.38 99 GLN A CA 1
ATOM 814 C C . GLN A 1 99 ? -3.398 -25.344 -15.445 1 91.38 99 GLN A C 1
ATOM 816 O O . GLN A 1 99 ? -2.99 -25.609 -16.578 1 91.38 99 GLN A O 1
ATOM 821 N N . ALA A 1 100 ? -3.268 -26.188 -14.469 1 87.62 100 ALA A N 1
ATOM 822 C CA . ALA A 1 100 ? -2.742 -27.531 -14.664 1 87.62 100 ALA A CA 1
ATOM 823 C C . ALA A 1 100 ? -3.752 -28.422 -15.391 1 87.62 100 ALA A C 1
ATOM 825 O O . ALA A 1 100 ? -3.371 -29.344 -16.109 1 87.62 100 ALA A O 1
ATOM 826 N N . ALA A 1 101 ? -4.992 -28.156 -15.164 1 88 101 ALA A N 1
ATOM 827 C CA . ALA A 1 101 ? -6.039 -28.969 -15.789 1 88 101 ALA A CA 1
ATOM 828 C C . ALA A 1 101 ? -6.191 -28.609 -17.266 1 88 101 ALA A C 1
ATOM 830 O O . ALA A 1 101 ? -6.832 -29.344 -18.031 1 88 101 ALA A O 1
ATOM 831 N N . LYS A 1 102 ? -5.734 -27.672 -17.766 1 76.06 102 LYS A N 1
ATOM 832 C CA . LYS A 1 102 ? -5.816 -27.328 -19.188 1 76.06 102 LYS A CA 1
ATOM 833 C C . LYS A 1 102 ? -4.688 -27.984 -19.969 1 76.06 102 LYS A C 1
ATOM 835 O O . LYS A 1 102 ? -3.605 -28.234 -19.438 1 76.06 102 LYS A O 1
ATOM 840 N N . MET B 1 1 ? -14.781 5.629 17.656 1 52.34 1 MET B N 1
ATOM 841 C CA . MET B 1 1 ? -14.508 4.316 17.078 1 52.34 1 MET B CA 1
ATOM 842 C C . MET B 1 1 ? -13.289 4.375 16.156 1 52.34 1 MET B C 1
ATOM 844 O O . MET B 1 1 ? -13 5.426 15.586 1 52.34 1 MET B O 1
ATOM 848 N N . SER B 1 2 ? -12.344 3.482 16.203 1 65.56 2 SER B N 1
ATOM 849 C CA . SER B 1 2 ? -11.117 3.463 15.414 1 65.56 2 SER B CA 1
ATOM 850 C C . SER B 1 2 ? -11.414 3.42 13.914 1 65.56 2 SER B C 1
ATOM 852 O O . SER B 1 2 ? -12.273 2.648 13.477 1 65.56 2 SER B O 1
ATOM 854 N N . SER B 1 3 ? -11.039 4.5 13.258 1 91.88 3 SER B N 1
ATOM 855 C CA . SER B 1 3 ? -11.164 4.449 11.805 1 91.88 3 SER B CA 1
ATOM 856 C C . SER B 1 3 ? -9.836 4.098 11.148 1 91.88 3 SER B C 1
ATOM 858 O O . SER B 1 3 ? -9.164 4.965 10.578 1 91.88 3 SER B O 1
ATOM 860 N N . HIS B 1 4 ? -9.516 2.805 11.305 1 98.12 4 HIS B N 1
ATOM 861 C CA . HIS B 1 4 ? -8.281 2.344 10.68 1 98.12 4 HIS B CA 1
ATOM 862 C C . HIS B 1 4 ? -8.141 2.893 9.266 1 98.12 4 HIS B C 1
ATOM 864 O O . HIS B 1 4 ? -9.117 2.926 8.508 1 98.12 4 HIS B O 1
ATOM 870 N N . THR B 1 5 ? -6.988 3.451 8.961 1 98.81 5 THR B N 1
ATOM 871 C CA . THR B 1 5 ? -6.77 4.07 7.664 1 98.81 5 THR B CA 1
ATOM 872 C C . THR B 1 5 ? -5.469 3.572 7.039 1 98.81 5 THR B C 1
ATOM 874 O O . THR B 1 5 ? -4.422 3.566 7.691 1 98.81 5 THR B O 1
ATOM 877 N N . ILE B 1 6 ? -5.551 3.133 5.797 1 98.88 6 ILE B N 1
ATOM 878 C CA . ILE B 1 6 ? -4.391 2.734 5.012 1 98.88 6 ILE B CA 1
ATOM 879 C C . ILE B 1 6 ? -4.02 3.846 4.031 1 98.88 6 ILE B C 1
ATOM 881 O O . ILE B 1 6 ? -4.867 4.316 3.27 1 98.88 6 ILE B O 1
ATOM 885 N N . LEU B 1 7 ? -2.797 4.266 4.086 1 98.94 7 LEU B N 1
ATOM 886 C CA . LEU B 1 7 ? -2.285 5.289 3.18 1 98.94 7 LEU B CA 1
ATOM 887 C C . LEU B 1 7 ? -1.48 4.66 2.047 1 98.94 7 LEU B C 1
ATOM 889 O O . LEU B 1 7 ? -0.586 3.848 2.291 1 98.94 7 LEU B O 1
ATOM 893 N N . LEU B 1 8 ? -1.845 4.914 0.82 1 98.88 8 LEU B N 1
ATOM 894 C CA . LEU B 1 8 ? -1.122 4.488 -0.374 1 98.88 8 LEU B CA 1
ATOM 895 C C . LEU B 1 8 ? -0.434 5.672 -1.044 1 98.88 8 LEU B C 1
ATOM 897 O O . LEU B 1 8 ? -1.094 6.633 -1.441 1 98.88 8 LEU B O 1
ATOM 901 N N . ILE B 1 9 ? 0.839 5.586 -1.166 1 98.81 9 ILE B N 1
ATOM 902 C CA . ILE B 1 9 ? 1.586 6.699 -1.746 1 98.81 9 ILE B CA 1
ATOM 903 C C . ILE B 1 9 ? 2.455 6.191 -2.895 1 98.81 9 ILE B C 1
ATOM 905 O O . ILE B 1 9 ? 3.066 5.125 -2.795 1 98.81 9 ILE B O 1
ATOM 909 N N . GLN B 1 10 ? 2.484 6.879 -3.959 1 98.62 10 GLN B N 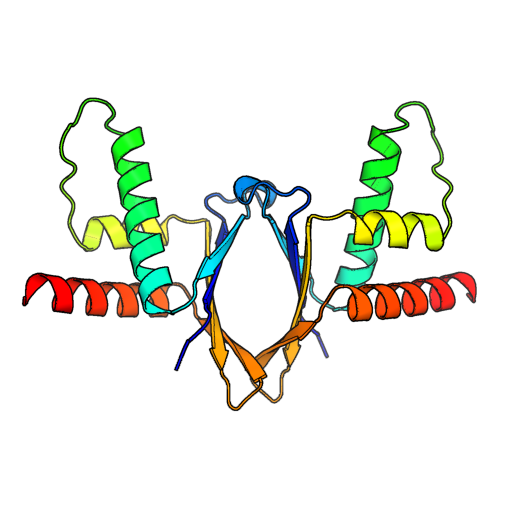1
ATOM 910 C CA . GLN B 1 10 ? 3.475 6.805 -5.027 1 98.62 10 GLN B CA 1
ATOM 911 C C . GLN B 1 10 ? 4.16 8.148 -5.234 1 98.62 10 GLN B C 1
ATOM 913 O O . GLN B 1 10 ? 3.648 9.008 -5.957 1 98.62 10 GLN B O 1
ATOM 918 N N . PRO B 1 11 ? 5.344 8.273 -4.598 1 97.81 11 PRO B N 1
ATOM 919 C CA . PRO B 1 11 ? 5.961 9.602 -4.598 1 97.81 11 PRO B CA 1
ATOM 920 C C .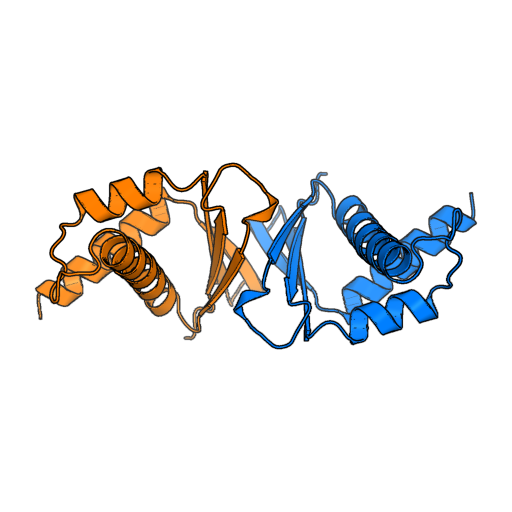 PRO B 1 11 ? 6.348 10.078 -5.996 1 97.81 11 PRO B C 1
ATOM 922 O O . PRO B 1 11 ? 6.199 11.258 -6.312 1 97.81 11 PRO B O 1
ATOM 925 N N . VAL B 1 12 ? 6.863 9.18 -6.805 1 97.94 12 VAL B N 1
ATOM 926 C CA . VAL B 1 12 ? 7.27 9.516 -8.164 1 97.94 12 VAL B CA 1
ATOM 927 C C . VAL B 1 12 ? 6.578 8.578 -9.156 1 97.94 12 VAL B C 1
ATOM 929 O O . VAL B 1 12 ? 5.863 7.66 -8.75 1 97.94 12 VAL B O 1
ATOM 932 N N . VAL B 1 13 ? 6.793 8.836 -10.398 1 97.62 13 VAL B N 1
ATOM 933 C CA . VAL B 1 13 ? 6.039 8.156 -11.445 1 97.62 13 VAL B CA 1
ATOM 934 C C . VAL B 1 13 ? 6.387 6.672 -11.461 1 97.62 13 VAL B C 1
ATOM 936 O O . VAL B 1 13 ? 5.578 5.844 -11.883 1 97.62 13 VAL B O 1
ATOM 939 N N . ARG B 1 14 ? 7.582 6.301 -10.977 1 97.31 14 ARG B N 1
ATOM 940 C CA . ARG B 1 14 ? 8.008 4.906 -10.961 1 97.31 14 ARG B CA 1
ATOM 941 C C . ARG B 1 14 ? 7.16 4.09 -9.992 1 97.31 14 ARG B C 1
ATOM 943 O O . ARG B 1 14 ? 7.113 4.391 -8.797 1 97.31 14 ARG B O 1
ATOM 950 N N . VAL B 1 15 ? 6.645 2.99 -10.414 1 96.56 15 VAL B N 1
ATOM 951 C CA . VAL B 1 15 ? 5.727 2.174 -9.625 1 96.56 15 VAL B CA 1
ATOM 952 C C . VAL B 1 15 ? 6.484 1.508 -8.477 1 96.56 15 VAL B C 1
ATOM 954 O O . VAL B 1 15 ? 5.895 1.183 -7.441 1 96.56 15 VAL B O 1
ATOM 957 N N . GLU B 1 16 ? 7.805 1.349 -8.633 1 95.12 16 GLU B N 1
ATOM 958 C CA . GLU B 1 16 ? 8.625 0.71 -7.605 1 95.12 16 GLU B CA 1
ATOM 959 C C . GLU B 1 16 ? 8.734 1.588 -6.359 1 95.12 16 GLU B C 1
ATOM 961 O O . GLU B 1 16 ? 9.141 1.119 -5.297 1 95.12 16 GLU B O 1
ATOM 966 N N . SER B 1 17 ? 8.359 2.814 -6.48 1 97.19 17 SER B N 1
ATOM 967 C CA . SER B 1 17 ? 8.438 3.744 -5.359 1 97.19 17 SER B CA 1
ATOM 968 C C . SER B 1 17 ? 7.219 3.625 -4.453 1 97.19 17 SER B C 1
ATOM 970 O O . SER B 1 17 ? 7.148 4.273 -3.406 1 97.19 17 SER B O 1
ATOM 972 N N . ARG B 1 18 ? 6.301 2.799 -4.809 1 98.62 18 ARG B N 1
ATOM 973 C CA . ARG B 1 18 ? 5.043 2.668 -4.082 1 98.62 18 ARG B CA 1
ATOM 974 C C . ARG B 1 18 ? 5.277 2.109 -2.682 1 98.62 18 ARG B C 1
ATOM 976 O O . ARG B 1 18 ? 5.965 1.1 -2.518 1 98.62 18 ARG B O 1
ATOM 983 N N . THR B 1 19 ? 4.68 2.816 -1.714 1 98.5 19 THR B N 1
ATOM 984 C CA . THR B 1 19 ? 4.711 2.369 -0.326 1 98.5 19 THR B CA 1
ATOM 985 C C . THR B 1 19 ? 3.342 2.545 0.327 1 98.5 19 THR B C 1
ATOM 987 O O . THR B 1 19 ? 2.475 3.238 -0.212 1 98.5 19 THR B O 1
ATOM 990 N N . TRP B 1 20 ? 3.129 1.864 1.402 1 98.75 20 TRP B N 1
ATOM 991 C CA . TRP B 1 20 ? 1.887 2.047 2.146 1 98.75 20 TRP B CA 1
ATOM 992 C C . TRP B 1 20 ? 2.146 2.051 3.648 1 98.75 20 TRP B C 1
ATOM 994 O O . TRP B 1 20 ? 3.189 1.574 4.105 1 98.75 20 TRP B O 1
ATOM 1004 N N . SER B 1 21 ? 1.301 2.701 4.355 1 98.56 21 SER B N 1
ATOM 1005 C CA . SER B 1 21 ? 1.293 2.752 5.812 1 98.56 21 SER B CA 1
ATOM 1006 C C . SER B 1 21 ? -0.126 2.66 6.363 1 98.56 21 SER B C 1
ATOM 1008 O O . SER B 1 21 ? -1.095 2.898 5.637 1 98.56 21 SER B O 1
ATOM 1010 N N . ASP B 1 22 ? -0.225 2.207 7.574 1 98.06 22 ASP B N 1
ATOM 1011 C CA . ASP B 1 22 ? -1.542 2.176 8.203 1 98.06 22 ASP B CA 1
ATOM 1012 C C . ASP B 1 22 ? -1.526 2.904 9.547 1 98.06 22 ASP B C 1
ATOM 1014 O O . ASP B 1 22 ? -0.471 3.053 10.164 1 98.06 22 ASP B O 1
ATOM 1018 N N . TYR B 1 23 ? -2.682 3.451 9.875 1 98.25 23 TYR B N 1
ATOM 1019 C CA . TYR B 1 23 ? -2.895 4.25 11.078 1 98.25 23 TYR B CA 1
ATOM 1020 C C . TYR B 1 23 ? -4.145 3.797 11.82 1 98.25 23 TYR B C 1
ATOM 1022 O O . TYR B 1 23 ? -5.094 3.309 11.211 1 98.25 23 TYR B O 1
ATOM 1030 N N . GLU B 1 24 ? -4.141 4.008 13.07 1 97.44 24 GLU B N 1
ATOM 1031 C CA . GLU B 1 24 ? -5.293 3.607 13.875 1 97.44 24 GLU B CA 1
ATOM 1032 C C . GLU B 1 24 ? -6.512 4.473 13.562 1 97.44 24 GLU B C 1
ATOM 1034 O O . GLU B 1 24 ? -7.648 4.008 13.641 1 97.44 24 GLU B O 1
ATOM 1039 N N . THR B 1 25 ? -6.25 5.75 13.25 1 97.81 25 THR B N 1
ATOM 1040 C CA . THR B 1 25 ? -7.348 6.652 12.914 1 97.81 25 THR B CA 1
ATOM 1041 C C . THR B 1 25 ? -7.035 7.434 11.641 1 97.81 25 THR B C 1
ATOM 1043 O O . THR B 1 25 ? -5.875 7.531 11.234 1 97.81 25 THR B O 1
ATOM 1046 N N . THR B 1 26 ? -8.109 7.953 11.086 1 98.19 26 THR B N 1
ATOM 1047 C CA . THR B 1 26 ? -7.961 8.812 9.914 1 98.19 26 THR B CA 1
ATOM 1048 C C . THR B 1 26 ? -7.188 10.078 10.273 1 98.19 26 THR B C 1
ATOM 1050 O O . THR B 1 26 ? -6.367 10.555 9.477 1 98.19 26 THR B O 1
ATOM 1053 N N . THR B 1 27 ? -7.395 10.586 11.453 1 97.62 27 THR B N 1
ATOM 1054 C CA . THR B 1 27 ? -6.68 11.773 11.914 1 97.62 27 THR B CA 1
ATOM 1055 C C . THR B 1 27 ? -5.18 11.508 11.977 1 97.62 27 THR B C 1
ATOM 1057 O O . THR B 1 27 ? -4.379 12.328 11.523 1 97.62 27 THR B O 1
ATOM 1060 N N . ASP B 1 28 ? -4.832 10.414 12.57 1 98.12 28 ASP B N 1
ATOM 1061 C CA . ASP B 1 28 ? -3.422 10.039 12.617 1 98.12 28 ASP B CA 1
ATOM 1062 C C . ASP B 1 28 ? -2.826 9.961 11.211 1 98.12 28 ASP B C 1
ATOM 1064 O O . ASP B 1 28 ? -1.657 10.297 11.008 1 98.12 28 ASP B O 1
ATOM 1068 N N . CYS B 1 29 ? -3.584 9.516 10.258 1 98.69 29 CYS B N 1
ATOM 1069 C CA . CYS B 1 29 ? -3.125 9.414 8.875 1 98.69 29 CYS B CA 1
ATOM 1070 C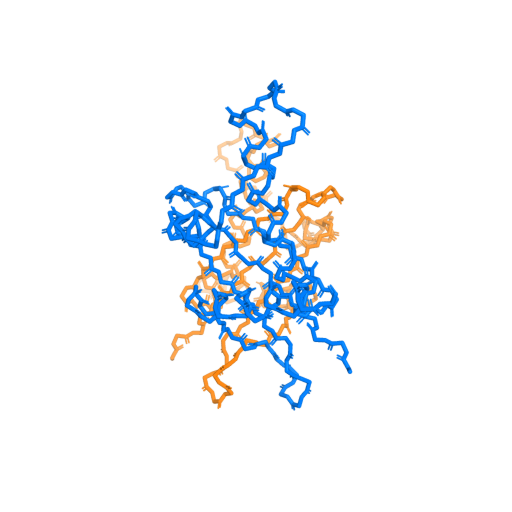 C . CYS B 1 29 ? -2.863 10.797 8.289 1 98.69 29 CYS B C 1
ATOM 1072 O O . CYS B 1 29 ? -1.83 11.023 7.652 1 98.69 29 CYS B O 1
ATOM 1074 N N . MET B 1 30 ? -3.771 11.719 8.523 1 98.75 30 MET B N 1
ATOM 1075 C CA . MET B 1 30 ? -3.584 13.078 8.031 1 98.75 30 MET B CA 1
ATOM 1076 C C . MET B 1 30 ? -2.352 13.719 8.656 1 98.75 30 MET B C 1
ATOM 1078 O O . MET B 1 30 ? -1.571 14.383 7.969 1 98.75 30 MET B O 1
ATOM 1082 N N . GLU B 1 31 ? -2.225 13.516 9.93 1 98.25 31 GLU B N 1
ATOM 1083 C CA . GLU B 1 31 ? -1.025 14 10.602 1 98.25 31 GLU B CA 1
ATOM 1084 C C . GLU B 1 31 ? 0.233 13.359 10.023 1 98.25 31 GLU B C 1
ATOM 1086 O O . GLU B 1 31 ? 1.269 14.023 9.898 1 98.25 31 GLU B O 1
ATOM 1091 N N . GLY B 1 32 ? 0.129 12.102 9.719 1 98.44 32 GLY B N 1
ATOM 1092 C CA . GLY B 1 32 ? 1.24 11.406 9.086 1 98.44 32 GLY B CA 1
ATOM 1093 C C . GLY B 1 32 ? 1.657 12.023 7.762 1 98.44 32 GLY B C 1
ATOM 1094 O O . GLY B 1 32 ? 2.85 12.125 7.469 1 98.44 32 GLY B O 1
ATOM 1095 N N . ILE B 1 33 ? 0.722 12.398 7 1 98.69 33 ILE B N 1
ATOM 1096 C CA . ILE B 1 33 ? 1.015 13.031 5.719 1 98.69 33 ILE B CA 1
ATOM 1097 C C . ILE B 1 33 ? 1.728 14.367 5.957 1 98.69 33 ILE B C 1
ATOM 1099 O O . ILE B 1 33 ? 2.678 14.703 5.246 1 98.69 33 ILE B O 1
ATOM 1103 N N . CYS B 1 34 ? 1.318 15.141 6.973 1 97.94 34 CYS B N 1
ATOM 1104 C CA . CYS B 1 34 ? 2.014 16.375 7.324 1 97.94 34 CYS B CA 1
ATOM 1105 C C . CYS B 1 34 ? 3.457 16.094 7.723 1 97.94 34 CYS B C 1
ATOM 1107 O O . CYS B 1 34 ? 4.367 16.828 7.34 1 97.94 34 CYS B O 1
ATOM 1109 N N . LYS B 1 35 ? 3.633 15.086 8.438 1 97.19 35 LYS B N 1
ATOM 1110 C CA . LYS B 1 35 ? 4.98 14.711 8.859 1 97.19 35 LYS B CA 1
ATOM 1111 C C . LYS B 1 35 ? 5.848 14.344 7.656 1 97.19 35 LYS B C 1
ATOM 1113 O O . LYS B 1 35 ? 7.039 14.656 7.629 1 97.19 35 LYS B O 1
ATOM 1118 N N . ILE B 1 36 ? 5.285 13.578 6.688 1 97.62 36 ILE B N 1
ATOM 1119 C CA . ILE B 1 36 ? 6.004 13.234 5.465 1 97.62 36 ILE B CA 1
ATOM 1120 C C . ILE B 1 36 ? 6.484 14.508 4.77 1 97.62 36 ILE B C 1
ATOM 1122 O O . ILE B 1 36 ? 7.629 14.586 4.328 1 97.62 36 ILE B O 1
ATOM 1126 N N . PHE B 1 37 ? 5.641 15.5 4.668 1 97.88 37 PHE B N 1
ATOM 1127 C CA . PHE B 1 37 ? 5.992 16.781 4.059 1 97.88 37 PHE B CA 1
ATOM 1128 C C . PHE B 1 37 ? 7.109 17.469 4.844 1 97.88 37 PHE B C 1
ATOM 1130 O O . PHE B 1 37 ? 8.062 17.969 4.254 1 97.88 37 PHE B O 1
ATOM 1137 N N . GLU B 1 38 ? 7.008 17.453 6.168 1 96.5 38 GLU B N 1
ATOM 1138 C CA . GLU B 1 38 ? 8.008 18.094 7.02 1 96.5 38 GLU B CA 1
ATOM 1139 C C . GLU B 1 38 ? 9.375 17.438 6.855 1 96.5 38 GLU B C 1
ATOM 1141 O O . GLU B 1 38 ? 10.398 18.109 6.793 1 96.5 38 GLU B O 1
ATOM 1146 N N . GLU B 1 39 ? 9.375 16.156 6.797 1 95.5 39 GLU B N 1
ATOM 1147 C CA . GLU B 1 39 ? 10.625 15.43 6.578 1 95.5 39 GLU B CA 1
ATOM 1148 C C . GLU B 1 39 ? 11.219 15.758 5.211 1 95.5 39 GLU B C 1
ATOM 1150 O O . GLU B 1 39 ? 12.438 15.875 5.074 1 95.5 39 GLU B O 1
ATOM 1155 N N . HIS B 1 40 ? 10.359 15.82 4.242 1 95.44 40 HIS B N 1
ATOM 1156 C CA . HIS B 1 40 ? 10.797 16.219 2.906 1 95.44 40 HIS B CA 1
ATOM 1157 C C . HIS B 1 40 ? 11.469 17.594 2.932 1 95.44 40 HIS B C 1
ATOM 1159 O O . HIS B 1 40 ? 12.539 17.766 2.344 1 95.44 40 HIS B O 1
ATOM 1165 N N . LEU B 1 41 ? 10.875 18.547 3.65 1 95.5 41 LEU B N 1
ATOM 1166 C CA . LEU B 1 41 ? 11.422 19.906 3.758 1 95.5 41 LEU B CA 1
ATOM 1167 C C . LEU B 1 41 ? 12.75 19.891 4.504 1 95.5 41 LEU B C 1
ATOM 1169 O O . LEU B 1 41 ? 13.672 20.625 4.148 1 95.5 41 LEU B O 1
ATOM 1173 N N . LYS B 1 42 ? 12.766 19.078 5.492 1 95.38 42 LYS B N 1
ATOM 1174 C CA . LYS B 1 42 ? 13.992 18.969 6.273 1 95.38 42 LYS B CA 1
ATOM 1175 C C . LYS B 1 42 ? 15.148 18.469 5.41 1 95.38 42 LYS B C 1
ATOM 1177 O O . LYS B 1 42 ? 16.266 18.953 5.52 1 95.38 42 LYS B O 1
ATOM 1182 N N . LYS B 1 43 ? 14.898 17.516 4.59 1 94.25 43 LYS B N 1
ATOM 1183 C CA . LYS B 1 43 ? 15.91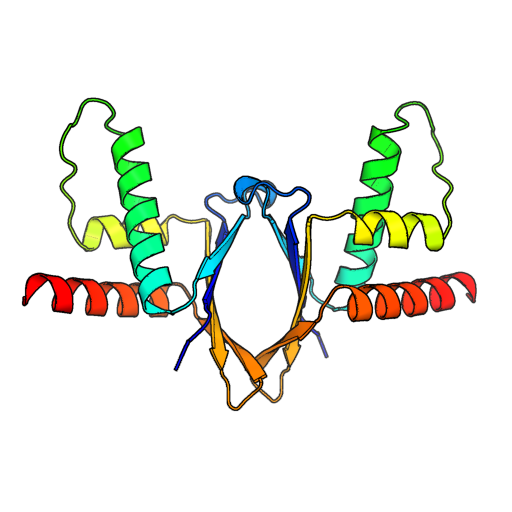4 16.969 3.699 1 94.25 43 LYS B CA 1
ATOM 1184 C C . LYS B 1 43 ? 16.375 18 2.676 1 94.25 43 LYS B C 1
ATOM 1186 O O . LYS B 1 43 ? 17.531 18.016 2.275 1 94.25 43 LYS B O 1
ATOM 1191 N N . LEU B 1 44 ? 15.461 18.812 2.299 1 93.44 44 LEU B N 1
ATOM 1192 C CA . LEU B 1 44 ? 15.781 19.875 1.347 1 93.44 44 LEU B CA 1
ATOM 1193 C C . LEU B 1 44 ? 16.547 21 2.027 1 93.44 44 LEU B C 1
ATOM 1195 O O . LEU B 1 44 ? 17.25 21.766 1.365 1 93.44 44 LEU B O 1
ATOM 1199 N N . ASN B 1 45 ? 16.312 21.094 3.305 1 92.81 45 ASN B N 1
ATOM 1200 C CA . ASN B 1 45 ? 16.922 22.156 4.098 1 92.81 45 ASN B CA 1
ATOM 1201 C C . ASN B 1 45 ? 17.641 21.594 5.328 1 92.81 45 ASN B C 1
ATOM 1203 O O . ASN B 1 45 ? 17.234 21.875 6.461 1 92.81 45 ASN B O 1
ATOM 1207 N N . PRO B 1 46 ? 18.734 20.891 5.16 1 90.5 46 PRO B N 1
ATOM 1208 C CA . PRO B 1 46 ? 19.391 20.172 6.25 1 90.5 46 PRO B CA 1
ATOM 1209 C C . PRO B 1 46 ? 19.938 21.094 7.328 1 90.5 46 PRO B C 1
ATOM 1211 O O . PRO B 1 46 ? 20.094 20.688 8.484 1 90.5 46 PRO B O 1
ATOM 1214 N N . ASN B 1 47 ? 20.141 22.281 7.043 1 90.69 47 ASN B N 1
ATOM 1215 C CA . ASN B 1 47 ? 20.766 23.203 7.984 1 90.69 47 ASN B CA 1
ATOM 1216 C C . ASN B 1 47 ? 19.719 24.031 8.734 1 90.69 47 ASN B C 1
ATOM 1218 O O . ASN B 1 47 ? 20.078 24.844 9.602 1 90.69 47 ASN B O 1
ATOM 1222 N N . SER B 1 48 ? 18.562 23.828 8.43 1 86.44 48 SER B N 1
ATOM 1223 C CA . SER B 1 48 ? 17.5 24.594 9.078 1 86.44 48 SER B CA 1
ATOM 1224 C C . SER B 1 48 ? 16.969 23.859 10.305 1 86.44 48 SER B C 1
ATOM 1226 O O . SER B 1 48 ? 16.641 22.672 10.234 1 86.44 48 SER B O 1
ATOM 1228 N N . ALA B 1 49 ? 17.156 24.5 11.414 1 82.25 49 ALA B N 1
ATOM 1229 C CA . ALA B 1 49 ? 16.672 23.906 12.648 1 82.25 49 ALA B CA 1
ATOM 1230 C C . ALA B 1 49 ? 15.148 23.891 12.695 1 82.25 49 ALA B C 1
ATOM 1232 O O . ALA B 1 49 ? 14.547 23.016 13.336 1 82.25 49 ALA B O 1
ATOM 1233 N N . SER B 1 50 ? 14.516 24.938 12.062 1 87.12 50 SER B N 1
ATOM 1234 C CA . SER B 1 50 ? 13.062 25.078 12.078 1 87.12 50 SER B CA 1
ATOM 1235 C C . SER B 1 50 ? 12.508 25.172 10.664 1 87.12 50 SER B C 1
ATOM 1237 O O . SER B 1 50 ? 13.094 25.828 9.805 1 87.12 50 SER B O 1
ATOM 1239 N N . ILE B 1 51 ? 11.539 24.391 10.352 1 85.69 51 ILE B N 1
ATOM 1240 C CA . ILE B 1 51 ? 10.891 24.422 9.039 1 85.69 51 ILE B CA 1
ATOM 1241 C C . ILE B 1 51 ? 9.555 25.156 9.141 1 85.69 51 ILE B C 1
ATOM 1243 O O . ILE B 1 51 ? 8.766 24.906 10.047 1 85.69 51 ILE B O 1
ATOM 1247 N N . THR B 1 52 ? 9.438 26.266 8.32 1 88.06 52 THR B N 1
ATOM 1248 C CA . THR B 1 52 ? 8.18 27 8.227 1 88.06 52 THR B CA 1
ATOM 1249 C C . THR B 1 52 ? 7.582 26.875 6.832 1 88.06 52 THR B C 1
ATOM 1251 O O . THR B 1 52 ? 8.312 26.875 5.836 1 88.06 52 THR B O 1
ATOM 1254 N N . TYR B 1 53 ? 6.355 26.547 6.816 1 92.69 53 TYR B N 1
ATOM 1255 C CA . TYR B 1 53 ? 5.613 26.406 5.566 1 92.69 53 TYR B CA 1
ATOM 1256 C C . TYR B 1 53 ? 4.141 26.75 5.766 1 92.69 53 TYR B C 1
ATOM 1258 O O . TYR B 1 53 ? 3.662 26.812 6.898 1 92.69 53 TYR B O 1
ATOM 1266 N N . ASP B 1 54 ? 3.439 27 4.691 1 93.88 54 ASP B N 1
ATOM 1267 C CA . ASP B 1 54 ? 1.996 27.188 4.801 1 93.88 54 ASP B CA 1
ATOM 1268 C C . ASP B 1 54 ? 1.24 26.047 4.117 1 93.88 54 ASP B C 1
ATOM 1270 O O . ASP B 1 54 ? 1.851 25.094 3.623 1 93.88 54 ASP B O 1
ATOM 1274 N N . VAL B 1 55 ? -0.131 26.172 4.156 1 95.62 55 VAL B N 1
ATOM 1275 C CA . VAL B 1 55 ? -1.011 25.109 3.688 1 95.62 55 VAL B CA 1
ATOM 1276 C C . VAL B 1 55 ? -0.854 24.938 2.178 1 95.62 55 VAL B C 1
ATOM 1278 O O . VAL B 1 55 ? -0.941 23.828 1.661 1 95.62 55 VAL B O 1
ATOM 1281 N N . GLN B 1 56 ? -0.572 26.031 1.518 1 97 56 GLN B N 1
ATOM 1282 C CA . GLN B 1 56 ? -0.406 25.969 0.069 1 97 56 GLN B CA 1
ATOM 1283 C C . GLN B 1 56 ? 0.833 25.156 -0.309 1 97 56 GLN B C 1
ATOM 1285 O O . GLN B 1 56 ? 0.825 24.438 -1.304 1 97 56 GLN B O 1
ATOM 1290 N N . ASN B 1 57 ? 1.914 25.312 0.458 1 97.5 57 ASN B N 1
ATOM 1291 C CA . ASN B 1 57 ? 3.113 24.516 0.239 1 97.5 57 ASN B CA 1
ATOM 1292 C C . ASN B 1 57 ? 2.826 23.016 0.384 1 97.5 57 ASN B C 1
ATOM 1294 O O . ASN B 1 57 ? 3.281 22.219 -0.429 1 97.5 57 ASN B O 1
ATOM 1298 N N . LEU B 1 58 ? 2.094 22.75 1.382 1 98.06 58 LEU B N 1
ATOM 1299 C CA . LEU B 1 58 ? 1.735 21.359 1.653 1 98.06 58 LEU B CA 1
ATOM 1300 C C . LEU B 1 58 ? 0.874 20.781 0.53 1 98.06 58 LEU B C 1
ATOM 1302 O O . LEU B 1 58 ? 1.113 19.672 0.061 1 98.06 58 LEU B O 1
ATOM 1306 N N . PHE B 1 59 ? -0.085 21.516 0.059 1 98.5 59 PHE B N 1
ATOM 1307 C CA . PHE B 1 59 ? -0.986 21.047 -0.991 1 98.5 59 PHE B CA 1
ATOM 1308 C C . PHE B 1 59 ? -0.236 20.859 -2.305 1 98.5 59 PHE B C 1
ATOM 1310 O O . PHE B 1 59 ? -0.507 19.922 -3.053 1 98.5 59 PHE B O 1
ATOM 1317 N N . GLU B 1 60 ? 0.679 21.75 -2.574 1 98.19 60 GLU B N 1
ATOM 1318 C CA . GLU B 1 60 ? 1.502 21.609 -3.771 1 98.19 60 GLU B CA 1
ATOM 1319 C C . GLU B 1 60 ? 2.348 20.344 -3.715 1 98.19 60 GLU B C 1
ATOM 1321 O O . GLU B 1 60 ? 2.512 19.656 -4.723 1 98.19 60 GLU B O 1
ATOM 1326 N N . PHE B 1 61 ? 2.91 20.141 -2.559 1 98.38 61 PHE B N 1
ATOM 1327 C CA . PHE B 1 61 ? 3.656 18.906 -2.355 1 98.38 61 PHE B CA 1
ATOM 1328 C C . PHE B 1 61 ? 2.785 17.688 -2.66 1 98.38 61 PHE B C 1
ATOM 1330 O O . PHE B 1 61 ? 3.199 16.797 -3.395 1 98.38 61 PHE B O 1
ATOM 1337 N N . ILE B 1 62 ? 1.595 17.672 -2.068 1 98.69 62 ILE B N 1
ATOM 1338 C CA . ILE B 1 62 ? 0.666 16.562 -2.258 1 98.69 62 ILE B CA 1
ATOM 1339 C C . ILE B 1 62 ? 0.34 16.406 -3.74 1 98.69 62 ILE B C 1
ATOM 1341 O O . ILE B 1 62 ? 0.316 15.289 -4.266 1 98.69 62 ILE B O 1
ATOM 1345 N N . ASP B 1 63 ? 0.164 17.516 -4.445 1 98.44 63 ASP B N 1
ATOM 1346 C CA . ASP B 1 63 ? -0.2 17.484 -5.859 1 98.44 63 ASP B CA 1
ATOM 1347 C C . ASP B 1 63 ? 0.932 16.922 -6.711 1 98.44 63 ASP B C 1
ATOM 1349 O O . ASP B 1 63 ? 0.688 16.359 -7.781 1 98.44 63 ASP B O 1
ATOM 1353 N N . ARG B 1 64 ? 2.111 17.031 -6.207 1 97.81 64 ARG B N 1
ATOM 1354 C CA . ARG B 1 64 ? 3.273 16.594 -6.977 1 97.81 64 ARG B CA 1
ATOM 1355 C C . ARG B 1 64 ? 3.496 15.094 -6.828 1 97.81 64 ARG B C 1
ATOM 1357 O O . ARG B 1 64 ? 4.246 14.492 -7.602 1 97.81 64 ARG B O 1
ATOM 1364 N N . LEU B 1 65 ? 3.027 14.594 -5.777 1 98.31 65 LEU B N 1
ATOM 1365 C CA . LEU B 1 65 ? 3.094 13.141 -5.676 1 98.31 65 LEU B CA 1
ATOM 1366 C C . LEU B 1 65 ? 2.445 12.477 -6.891 1 98.31 65 LEU B C 1
ATOM 1368 O O . LEU B 1 65 ? 1.389 12.922 -7.348 1 98.31 65 LEU B O 1
ATOM 1372 N N . ALA B 1 66 ? 3.043 11.469 -7.402 1 98.5 66 ALA B N 1
ATOM 1373 C CA . ALA B 1 66 ? 2.48 10.766 -8.555 1 98.5 66 ALA B CA 1
ATOM 1374 C C . ALA B 1 66 ? 1.11 10.18 -8.219 1 98.5 66 ALA B C 1
ATOM 1376 O O . ALA B 1 66 ? 0.19 10.234 -9.039 1 98.5 66 ALA B O 1
ATOM 1377 N N . ASP B 1 67 ? 0.978 9.586 -7.023 1 98.31 67 ASP B N 1
ATOM 1378 C CA . ASP B 1 67 ? -0.306 9.094 -6.539 1 98.31 67 ASP B CA 1
ATOM 1379 C C . ASP B 1 67 ? -0.383 9.164 -5.016 1 98.31 67 ASP B C 1
ATOM 1381 O O . ASP B 1 67 ? 0.615 8.945 -4.324 1 98.31 67 ASP B O 1
ATOM 1385 N N . LEU B 1 68 ? -1.498 9.5 -4.535 1 98.81 68 LEU B N 1
ATOM 1386 C CA . LEU B 1 68 ? -1.805 9.531 -3.109 1 98.81 68 LEU B CA 1
ATOM 1387 C C . LEU B 1 68 ? -3.281 9.242 -2.863 1 98.81 68 LEU B C 1
ATOM 1389 O O . LEU B 1 68 ? -4.148 9.945 -3.387 1 98.81 68 LEU B O 1
ATOM 1393 N N . SER B 1 69 ? -3.543 8.195 -2.166 1 98.81 69 SER B N 1
ATOM 1394 C CA . SER B 1 69 ? -4.902 7.855 -1.757 1 98.81 69 SER B CA 1
ATOM 1395 C C . SER B 1 69 ? -4.922 7.211 -0.375 1 98.81 69 SER B C 1
ATOM 1397 O O . SER B 1 69 ? -3.871 6.848 0.16 1 98.81 69 SER B O 1
ATOM 1399 N N . CYS B 1 70 ? -6.031 7.234 0.209 1 98.75 70 CYS B N 1
ATOM 1400 C CA . CYS B 1 70 ? -6.156 6.484 1.455 1 98.75 70 CYS B CA 1
ATOM 1401 C C . CYS B 1 70 ? -7.438 5.656 1.467 1 98.75 70 CYS B C 1
ATOM 1403 O O . CYS B 1 70 ? -8.383 5.957 0.734 1 98.75 70 CYS B O 1
ATOM 1405 N N . LEU B 1 71 ? -7.422 4.574 2.137 1 98.81 71 LEU B N 1
ATOM 1406 C CA . LEU B 1 71 ? -8.531 3.658 2.354 1 98.81 71 LEU B CA 1
ATOM 1407 C C . LEU B 1 71 ? -8.992 3.693 3.807 1 98.81 71 LEU B C 1
ATOM 1409 O O . LEU B 1 71 ? -8.242 3.328 4.711 1 98.81 71 LEU B O 1
ATOM 1413 N N . VAL B 1 72 ? -10.219 4.105 4.023 1 98.75 72 VAL B N 1
ATOM 1414 C CA . VAL B 1 72 ? -10.734 4.285 5.379 1 98.75 72 VAL B CA 1
ATOM 1415 C C . VAL B 1 72 ? -11.688 3.146 5.727 1 98.75 72 VAL B C 1
ATOM 1417 O O . VAL B 1 72 ? -12.609 2.846 4.961 1 98.75 72 VAL B O 1
ATOM 1420 N N . TRP B 1 73 ? -11.477 2.562 6.883 1 98.31 73 TRP B N 1
ATOM 1421 C CA . TRP B 1 73 ? -12.32 1.457 7.324 1 98.31 73 TRP B CA 1
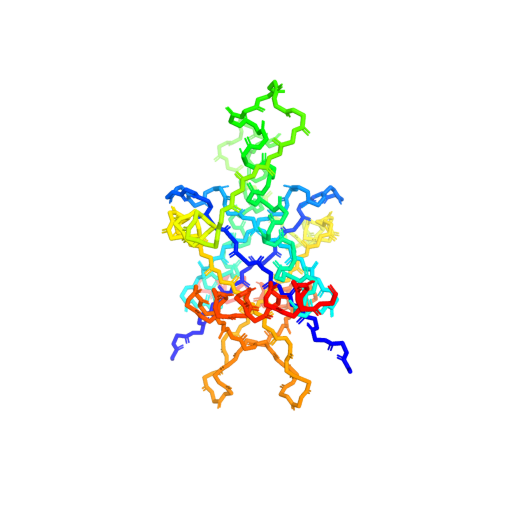ATOM 1422 C C . TRP B 1 73 ? -13.742 1.937 7.609 1 98.31 73 TRP B C 1
ATOM 1424 O O . TRP B 1 73 ? -13.938 2.918 8.328 1 98.31 73 TRP B O 1
ATOM 1434 N N . GLU B 1 74 ? -14.602 1.276 6.98 1 96.94 74 GLU B N 1
ATOM 1435 C CA . GLU B 1 74 ? -16.031 1.448 7.254 1 96.94 74 GLU B CA 1
ATOM 1436 C C . GLU B 1 74 ? -16.594 0.236 7.988 1 96.94 74 GLU B C 1
ATOM 1438 O O . GLU B 1 74 ? -16.922 -0.777 7.363 1 96.94 74 GLU B O 1
ATOM 1443 N N . SER B 1 75 ? -16.875 0.417 9.219 1 96.06 75 SER B N 1
ATOM 1444 C CA . SER B 1 75 ? -17.219 -0.696 10.102 1 96.06 75 SER B CA 1
ATOM 1445 C C . SER B 1 75 ? -18.531 -1.351 9.688 1 96.06 75 SER B C 1
ATOM 1447 O O . SER B 1 75 ? -18.672 -2.574 9.766 1 96.06 75 SER B O 1
ATOM 1449 N N . THR B 1 76 ? -19.469 -0.612 9.258 1 95.5 76 THR B N 1
ATOM 1450 C CA . THR B 1 76 ? -20.781 -1.13 8.891 1 95.5 76 THR B CA 1
ATOM 1451 C C . THR B 1 76 ? -20.688 -2 7.641 1 95.5 76 THR B C 1
ATOM 1453 O O . THR B 1 76 ? -21.422 -2.979 7.5 1 95.5 76 THR B O 1
ATOM 1456 N N . LEU B 1 77 ? -19.734 -1.659 6.824 1 94.88 77 LEU B N 1
ATOM 1457 C CA . LEU B 1 77 ? -19.578 -2.373 5.562 1 94.88 77 LEU B CA 1
ATOM 1458 C C . LEU B 1 77 ? -18.531 -3.484 5.695 1 94.88 77 LEU B C 1
ATOM 1460 O O . LEU B 1 77 ? -18.422 -4.348 4.82 1 94.88 77 LEU B O 1
ATOM 1464 N N . LYS B 1 78 ? -17.719 -3.4 6.82 1 96 78 LYS B N 1
ATOM 1465 C CA . LYS B 1 78 ? -16.562 -4.281 6.98 1 96 78 LYS B CA 1
ATOM 1466 C C . LYS B 1 78 ? -15.664 -4.234 5.75 1 96 78 LYS B C 1
ATOM 1468 O O . LYS B 1 78 ? -15.242 -5.273 5.246 1 96 78 LYS B O 1
ATOM 1473 N N . ALA B 1 79 ? -15.438 -2.949 5.297 1 97.88 79 ALA B N 1
ATOM 1474 C CA . ALA B 1 79 ? -14.641 -2.703 4.094 1 97.88 79 ALA B CA 1
ATOM 1475 C C . ALA B 1 79 ? -13.984 -1.327 4.145 1 97.88 79 ALA B C 1
ATOM 1477 O O . ALA B 1 79 ? -14.266 -0.529 5.043 1 97.88 79 ALA B O 1
ATOM 1478 N N . TYR B 1 80 ? -13.125 -1.179 3.162 1 98.5 80 TYR B N 1
ATOM 1479 C CA . TYR B 1 80 ? -12.406 0.088 3.09 1 98.5 80 TYR B CA 1
ATOM 1480 C C . TYR B 1 80 ? -12.953 0.967 1.975 1 98.5 80 TYR B C 1
ATOM 1482 O O . TYR B 1 80 ? -13.023 0.544 0.817 1 98.5 80 TYR B O 1
ATOM 1490 N N . ALA B 1 81 ? -13.312 2.188 2.297 1 98.38 81 ALA B N 1
ATOM 1491 C CA . ALA B 1 81 ? -13.727 3.184 1.312 1 98.38 81 ALA B CA 1
ATOM 1492 C C . ALA B 1 81 ? -12.531 3.975 0.795 1 98.38 81 ALA B C 1
ATOM 1494 O O . ALA B 1 81 ? -11.719 4.469 1.581 1 98.38 81 ALA B O 1
ATOM 1495 N N . PRO B 1 82 ? -12.391 4.055 -0.515 1 98.56 82 PRO B N 1
ATOM 1496 C CA . PRO B 1 82 ? -11.266 4.812 -1.079 1 98.56 82 PRO B CA 1
ATOM 1497 C C . PRO B 1 82 ? -11.531 6.316 -1.109 1 98.56 82 PRO B C 1
ATOM 1499 O O . PRO B 1 82 ? -12.656 6.746 -1.359 1 98.56 82 PRO B O 1
ATOM 1502 N N . HIS B 1 83 ? -10.508 7.109 -0.843 1 98.75 83 HIS B N 1
ATOM 1503 C CA . HIS B 1 83 ? -10.539 8.562 -0.925 1 98.75 83 HIS B CA 1
ATOM 1504 C C . HIS B 1 83 ? -9.32 9.102 -1.666 1 98.75 83 HIS B C 1
ATOM 1506 O O . HIS B 1 83 ? -8.211 8.594 -1.499 1 98.75 83 HIS B O 1
ATOM 1512 N N . ASN B 1 84 ? -9.586 10.078 -2.461 1 98.38 84 ASN B N 1
ATOM 1513 C CA . ASN B 1 84 ? -8.555 10.602 -3.354 1 98.38 84 ASN B CA 1
ATOM 1514 C C . ASN B 1 84 ? -7.812 11.781 -2.725 1 98.38 84 ASN B C 1
ATOM 1516 O O . ASN B 1 84 ? -8.031 12.102 -1.556 1 98.38 84 ASN B O 1
ATOM 1520 N N . LYS B 1 85 ? -6.961 12.43 -3.523 1 98.12 85 LYS B N 1
ATOM 1521 C CA . LYS B 1 85 ? -6.109 13.523 -3.076 1 98.12 85 LYS B CA 1
ATOM 1522 C C . LYS B 1 85 ? -6.949 14.703 -2.578 1 98.12 85 LYS B C 1
ATOM 1524 O O . LYS B 1 85 ? -6.613 15.328 -1.57 1 98.12 85 LYS B O 1
ATOM 1529 N N . ASP B 1 86 ? -7.98 14.984 -3.277 1 98.19 86 ASP B N 1
ATOM 1530 C CA . ASP B 1 86 ? -8.789 16.141 -2.922 1 98.19 86 ASP B CA 1
ATOM 1531 C C . ASP B 1 86 ? -9.422 15.969 -1.541 1 98.19 86 ASP B C 1
ATOM 1533 O O . ASP B 1 86 ? -9.422 16.906 -0.734 1 98.19 86 ASP B O 1
ATOM 1537 N N . TRP B 1 87 ? -9.961 14.844 -1.32 1 98.81 87 TRP B N 1
ATOM 1538 C CA . TRP B 1 87 ? -10.531 14.555 -0.01 1 98.81 87 TRP B CA 1
ATOM 1539 C C . TRP B 1 87 ? -9.477 14.648 1.082 1 98.81 87 TRP B C 1
ATOM 1541 O O . TRP B 1 87 ? -9.727 15.203 2.152 1 98.81 87 TRP B O 1
ATOM 1551 N N . ILE B 1 88 ? -8.281 14.133 0.784 1 98.81 88 ILE B N 1
ATOM 1552 C CA . ILE B 1 88 ? -7.176 14.141 1.734 1 98.81 88 ILE B CA 1
ATOM 1553 C C . ILE B 1 88 ? -6.793 15.578 2.066 1 98.81 88 ILE B C 1
ATOM 1555 O O . ILE B 1 88 ? -6.605 15.922 3.236 1 98.81 88 ILE B O 1
ATOM 1559 N N . LYS B 1 89 ? -6.699 16.406 1.08 1 98.75 89 LYS B N 1
ATOM 1560 C CA . LYS B 1 89 ? -6.367 17.797 1.298 1 98.75 89 LYS B CA 1
ATOM 1561 C C . LYS B 1 89 ? -7.414 18.484 2.172 1 98.75 89 LYS B C 1
ATOM 1563 O O . LYS B 1 89 ? -7.074 19.266 3.062 1 98.75 89 LYS B O 1
ATOM 1568 N N . GLU B 1 90 ? -8.633 18.188 1.926 1 98.62 90 GLU B N 1
ATOM 1569 C CA . GLU B 1 90 ? -9.703 18.766 2.732 1 98.62 90 GLU B CA 1
ATOM 1570 C C . GLU B 1 90 ? -9.594 18.328 4.191 1 98.62 90 GLU B C 1
ATOM 1572 O O . GLU B 1 90 ? -9.805 19.125 5.102 1 98.62 90 GLU B O 1
ATOM 1577 N N . GLN B 1 91 ? -9.336 17.078 4.445 1 98.62 91 GLN B N 1
ATOM 1578 C CA . GLN B 1 91 ? -9.188 16.562 5.805 1 98.62 91 GLN B CA 1
ATOM 1579 C C . GLN B 1 91 ? -8.008 17.234 6.512 1 98.62 91 GLN B C 1
ATOM 1581 O O . GLN B 1 91 ? -8.094 17.562 7.695 1 98.62 91 GLN B O 1
ATOM 1586 N N . ILE B 1 92 ? -6.918 17.375 5.754 1 98.44 92 ILE B N 1
ATOM 1587 C CA . ILE B 1 92 ? -5.727 18 6.32 1 98.44 92 ILE B CA 1
ATOM 1588 C C . ILE B 1 92 ? -6.02 19.469 6.648 1 98.44 92 ILE B C 1
ATOM 1590 O O . ILE B 1 92 ? -5.602 19.969 7.695 1 98.44 92 ILE B O 1
ATOM 1594 N N . TYR B 1 93 ? -6.746 20.141 5.762 1 97.69 93 TYR B N 1
ATOM 1595 C CA . TYR B 1 93 ? -7.121 21.531 6.012 1 97.69 93 TYR B CA 1
ATOM 1596 C C . TYR B 1 93 ? -7.914 21.656 7.305 1 97.69 93 TYR B C 1
ATOM 1598 O O . TYR B 1 93 ? -7.633 22.531 8.133 1 97.69 93 TYR B O 1
ATOM 1606 N N . THR B 1 94 ? -8.875 20.812 7.445 1 97.69 94 THR B N 1
ATOM 1607 C CA . THR B 1 94 ? -9.695 20.812 8.648 1 97.69 94 THR B CA 1
ATOM 1608 C C . THR B 1 94 ? -8.836 20.547 9.883 1 97.69 94 THR B C 1
ATOM 1610 O O . THR B 1 94 ? -9 21.203 10.914 1 97.69 94 THR B O 1
ATOM 1613 N N . LEU B 1 95 ? -7.996 19.578 9.812 1 97.19 95 LEU B N 1
ATOM 1614 C CA . LEU B 1 95 ? -7.09 19.234 10.906 1 97.19 95 LEU B CA 1
ATOM 1615 C C . LEU B 1 95 ? -6.246 20.438 11.32 1 97.19 95 LEU B C 1
ATOM 1617 O O . LEU B 1 95 ? -6.16 20.766 12.5 1 97.19 95 LEU B O 1
ATOM 1621 N N . LEU B 1 96 ? -5.602 21.078 10.336 1 95.81 96 LEU B N 1
ATOM 1622 C CA . LEU B 1 96 ? -4.715 22.203 10.609 1 95.81 96 LEU B CA 1
ATOM 1623 C C . LEU B 1 96 ? -5.488 23.375 11.195 1 95.81 96 LEU B C 1
ATOM 1625 O O . LEU B 1 96 ? -4.992 24.062 12.086 1 95.81 96 LEU B O 1
ATOM 1629 N N . ARG B 1 97 ? -6.699 23.656 10.734 1 95.44 97 ARG B N 1
ATOM 1630 C CA . ARG B 1 97 ? -7.539 24.719 11.266 1 95.44 97 ARG B CA 1
ATOM 1631 C C . ARG B 1 97 ? -7.891 24.469 12.727 1 95.44 97 ARG B C 1
ATOM 1633 O O . ARG B 1 97 ? -7.852 25.375 13.547 1 95.44 97 ARG B O 1
ATOM 1640 N N . ARG B 1 98 ? -8.172 23.266 13.07 1 95.25 98 ARG B N 1
ATOM 1641 C CA . ARG B 1 98 ? -8.5 22.891 14.445 1 95.25 98 ARG B CA 1
ATOM 1642 C C . ARG B 1 98 ? -7.289 23.062 15.359 1 95.25 98 ARG B C 1
ATOM 1644 O O . ARG B 1 98 ? -7.43 23.516 16.5 1 95.25 98 ARG B O 1
ATOM 1651 N N . GLN B 1 99 ? -6.109 22.734 14.93 1 91.44 99 GLN B N 1
ATOM 1652 C CA . GLN B 1 99 ? -4.883 22.844 15.711 1 91.44 99 GLN B CA 1
ATOM 1653 C C . GLN B 1 99 ? -4.5 24.312 15.938 1 91.44 99 GLN B C 1
ATOM 1655 O O . GLN B 1 99 ? -3.92 24.656 16.969 1 91.44 99 GLN B O 1
ATOM 1660 N N . ALA B 1 100 ? -4.715 25.156 14.984 1 87.44 100 ALA B N 1
ATOM 1661 C CA . ALA B 1 100 ? -4.402 26.578 15.086 1 87.44 100 ALA B CA 1
ATOM 1662 C C . ALA B 1 100 ? -5.375 27.297 16.016 1 87.44 100 ALA B C 1
ATOM 1664 O O . ALA B 1 100 ? -5.016 28.281 16.656 1 87.44 100 ALA B O 1
ATOM 1665 N N . ALA B 1 101 ? -6.555 26.812 16.031 1 87.75 101 ALA B N 1
ATOM 1666 C CA . ALA B 1 101 ? -7.574 27.422 16.875 1 87.75 101 ALA B CA 1
ATOM 1667 C C . ALA B 1 101 ? -7.352 27.078 18.344 1 87.75 101 ALA B C 1
ATOM 1669 O O . ALA B 1 101 ? -7.949 27.703 19.234 1 87.75 101 ALA B O 1
ATOM 1670 N N . LYS B 1 102 ? -6.641 26.266 18.734 1 75.62 102 LYS B N 1
ATOM 1671 C CA . LYS B 1 102 ? -6.371 25.938 20.141 1 75.62 102 LYS B CA 1
ATOM 1672 C C . LYS B 1 102 ? -5.23 26.781 20.688 1 75.62 102 LYS B C 1
ATOM 1674 O O . LYS B 1 102 ? -4.348 27.203 19.938 1 75.62 102 LYS B O 1
#

Sequence (204 aa):
MSSHTILLIQPVVRVESRTWSDYETTTDCMEGICKIFEEHLKKLNPNSASITYDVQNLFEFIDRLADLSCLVWESTLKAYAPHNKDWIKEQIYTLLRRQAAKMSSHTILLIQPVVRVESRTWSDYETTTDCMEGICKIFEEHLKKLNPNSASITYDVQNLFEFIDRLADLSCLVWESTLKAYAPHNKDWIKEQIYTLLRRQAAK

InterPro domains:
  IPR000781 Enhancer of rudimentary [PF01133] (2-101)
  IPR000781 Enhancer of rudimentary [PIRSF016393] (2-101)
  IPR000781 Enhancer of rudimentary [PTHR12373] (2-101)
  IPR035912 Enhancer of rudimentary superfamily [G3DSA:3.30.2260.10] (2-102)
  IPR035912 Enhancer of rudimentary superfamily [SSF143875] (3-101)

pLDDT: mean 95.53, std 6.6, range [51.88, 98.94]

Solvent-accessible surface area (backbone atoms only — not comparable to full-atom values): 11155 Å² total; per-residue (Å²): 130,79,28,39,22,37,40,40,38,18,61,44,84,53,68,86,55,22,29,50,50,74,29,64,27,52,64,56,43,44,51,46,54,51,48,54,52,50,53,53,51,39,70,76,35,74,84,51,92,72,88,84,82,55,73,66,58,52,52,50,53,59,66,61,29,58,37,52,36,37,34,37,48,34,77,92,73,63,24,25,37,75,40,49,54,68,58,50,51,51,53,39,50,53,51,53,53,56,62,66,71,101,128,80,29,39,22,37,40,41,39,17,61,45,84,54,69,87,55,21,30,50,50,74,29,64,27,52,64,56,42,45,52,46,54,52,49,53,53,51,52,52,50,39,70,75,35,73,84,52,92,70,89,84,81,53,72,66,57,52,51,50,53,60,66,60,29,59,39,52,37,37,32,37,50,32,77,94,72,64,24,25,38,74,41,48,55,69,58,48,52,52,52,39,50,52,50,54,53,56,62,67,71,100

Nearest PDB structures (foldseek):
  7cnc-assembly1_A  TM=9.948E-01  e=6.674E-16  Homo sapiens
  7x39-assembly2_D  TM=9.865E-01  e=1.607E-14  Homo sapiens
  7x39-assembly1_A  TM=9.844E-01  e=4.448E-14  Homo sapiens
  7o6n-assembly1_A  TM=9.326E-01  e=1.142E-12  Caenorhabditis elegans
  1wwq-assembly1_A  TM=8.612E-01  e=1.084E-13  Mus musculus

Foldseek 3Di:
DFWKKKKWFAQDPDPVSIDIDIDRHPLVVLVVLVVVLVVVVCVVPVPDPDDDDDLVSSLVSLVNTNAIKMWIQDPVVRGTDIDGSVVSSVSNVVSVVVVVVD/DFWKKKKWFAQDPDPVSIDIDIDRHPLVVLVVLVVVLVVVVCVVPVPDPDDDDDLVSSLVSLVNTPAIKMWIQDPVVRGTDIDGSVVSSVSNVVSVVVVVVD

Secondary structure (DSSP, 8-state):
----EEEEEE-SS-GGG-EEEEESSHHHHHHHHHHHHHHHHHHH-TT-SS----HHHHHHHHHHSSEEEEEEEETTTTEEEEE-HHHHHHHHHHHHHHHHH-/----EEEEEE-SS-GGG-EEEEESSHHHHHHHHHHHHHHHHHHH-TT-SS----HHHHHHHHHHSSEEEEEEEETTTTEEEEE-HHHHHHHHHHHHHHHHH-

Organism: Wuchereria bancrofti (NCBI:txid6293)

Radius of gyration: 19.7 Å; Cα contacts (8 Å, |Δi|>4): 295; chains: 2; bounding box: 44×56×39 Å